Protein AF-A0A965CGB9-F1 (afdb_monomer)

Foldseek 3Di:
DDDDDDDDPDDPDPVPPPQPPALLSVLVVLLVVLVVVVVVVPDPCPLPVLPDPPPPPDPDDDDDDDDDDDDDDDDDDDDDDDDDDDDDDDDDDDPDPPPVVVVVVVVVVVVVVVVVVVVVLPPPQADPVGAGCDCQVVLVCQCVVDVDPVSLVSNLVSLVVSC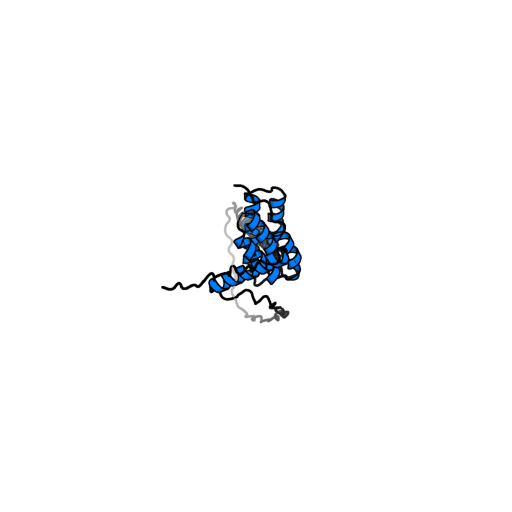VVCVVVVHDHDACSLVVNLLSCVLQVNNVSNSVSLSSNCSSPVVCSVVSSVCSVPHDHHDDD

Sequence (225 aa):
MRRPTAARDGRSREDGSGGDGTPAGRFDDICRRVLQDHRASGRPDTLSDGRARGGRQRRGAPPARGGHRRPRRASHPGGTRRQRAVRRNALRGTGSGARGARQMRALRSALLAGSLAVLLAGCATVTEAGYYWGDYSSSLYRYTKDPSKDTLAAHVTTLEKMIEEADRRGLRVPPGIHAELGYLKEKQGDPAARDQHFVLEVGLYPESRVFVEKLIATPPKKVEP

pLDDT: mean 73.68, std 23.08, range [33.41, 98.44]

Secondary structure (DSSP, 8-state):
--------------------SSHHHHHHHHHHHHHHHHHHTT---GGG--S--------PPPPP-----PPPP-----------------------SHHHHHHHHHHHHHHHHHHHHHHHHHTTSB-TTS-B-TTHHHHHHHHHHS--HHHHHHHHHHHHHHHHHHHHTTPPPPTTHHHHHHHHHHHTT-HHHHHHHHHHHHHH-GGGHHHHHHHHHSPPPP---

Nearest PDB structures (foldseek):
  7dkh-assembly2_E  TM=6.059E-01  e=9.801E+00  Saccharomyces cerevisiae S288C

Structure (mmCIF, N/CA/C/O backbone):
data_AF-A0A965CGB9-F1
#
_entry.id   AF-A0A965CGB9-F1
#
loop_
_atom_site.group_PDB
_atom_site.id
_atom_site.type_symbol
_atom_site.label_atom_id
_atom_site.label_alt_id
_atom_site.label_comp_id
_atom_site.label_asym_id
_atom_site.label_entity_id
_atom_site.label_seq_id
_atom_site.pdbx_PDB_ins_code
_atom_site.Cartn_x
_atom_site.Cartn_y
_atom_site.Cartn_z
_atom_site.occupancy
_atom_site.B_iso_or_equiv
_atom_site.auth_seq_id
_atom_site.auth_comp_id
_atom_site.auth_asym_id
_atom_site.auth_atom_id
_atom_site.pdbx_PDB_model_num
ATOM 1 N N . MET A 1 1 ? -46.201 36.282 46.888 1.00 40.50 1 MET A N 1
ATOM 2 C CA . MET A 1 1 ? -46.994 35.372 46.033 1.00 40.50 1 MET A CA 1
ATOM 3 C C . MET A 1 1 ? -46.067 34.669 45.043 1.00 40.50 1 MET A C 1
ATOM 5 O O . MET A 1 1 ? -45.354 35.352 44.331 1.00 40.50 1 MET A O 1
ATOM 9 N N . ARG A 1 2 ? -46.093 33.326 45.081 1.00 42.31 2 ARG A N 1
ATOM 10 C CA . ARG A 1 2 ? -45.759 32.297 44.065 1.00 42.31 2 ARG A CA 1
ATOM 11 C C . ARG A 1 2 ? -44.406 32.323 43.315 1.00 42.31 2 ARG A C 1
ATOM 13 O O . ARG A 1 2 ? -44.195 33.108 42.403 1.00 42.31 2 ARG A O 1
ATOM 20 N N . ARG A 1 3 ? -43.584 31.299 43.608 1.00 50.69 3 ARG A N 1
ATOM 21 C CA . ARG A 1 3 ? -42.728 30.602 42.620 1.00 50.69 3 ARG A CA 1
ATOM 22 C C . ARG A 1 3 ? -43.594 29.927 41.539 1.00 50.69 3 ARG A C 1
ATOM 24 O O . ARG A 1 3 ? -44.745 29.587 41.825 1.00 50.69 3 ARG A O 1
ATOM 31 N N . PRO A 1 4 ? -43.030 29.695 40.345 1.00 60.09 4 PRO A N 1
ATOM 32 C CA . PRO A 1 4 ? -42.707 28.322 39.897 1.00 60.09 4 PRO A CA 1
ATOM 33 C C . PRO A 1 4 ? -41.291 28.255 39.264 1.00 60.09 4 PRO A C 1
ATOM 35 O O . PRO A 1 4 ? -40.856 29.225 38.658 1.00 60.09 4 PRO A O 1
ATOM 38 N N . THR A 1 5 ? -40.390 27.306 39.565 1.00 58.50 5 THR A N 1
ATOM 39 C CA . THR A 1 5 ? -40.276 25.863 39.213 1.00 58.50 5 THR A CA 1
ATOM 40 C C . THR A 1 5 ? -40.139 25.515 37.725 1.00 58.50 5 THR A C 1
ATOM 42 O O . THR A 1 5 ? -40.928 25.970 36.909 1.00 58.50 5 THR A O 1
ATOM 45 N N . ALA A 1 6 ? -39.224 24.558 37.489 1.00 49.59 6 ALA A N 1
ATOM 46 C CA . ALA A 1 6 ? -38.958 23.724 36.307 1.00 49.59 6 ALA A CA 1
ATOM 47 C C . ALA A 1 6 ? -37.935 24.299 35.304 1.00 49.59 6 ALA A C 1
ATOM 49 O O . ALA A 1 6 ? -38.197 25.255 34.591 1.00 49.59 6 ALA A O 1
ATOM 50 N N . ALA A 1 7 ? -36.681 23.839 35.327 1.00 53.28 7 ALA A N 1
ATOM 51 C CA . ALA A 1 7 ? -36.225 22.522 34.857 1.00 53.28 7 ALA A CA 1
ATOM 52 C C . ALA A 1 7 ? -36.458 22.325 33.349 1.00 53.28 7 ALA A C 1
ATOM 54 O O . ALA A 1 7 ? -37.532 21.921 32.908 1.00 53.28 7 ALA A O 1
ATOM 55 N N . ARG A 1 8 ? -35.394 22.559 32.577 1.00 50.28 8 ARG A N 1
ATOM 56 C CA . ARG A 1 8 ? -35.111 21.842 31.330 1.00 50.28 8 ARG A CA 1
ATOM 57 C C . ARG A 1 8 ? -33.599 21.773 31.147 1.00 50.28 8 ARG A C 1
ATOM 59 O O . ARG A 1 8 ? -33.015 22.356 30.244 1.00 50.28 8 ARG A O 1
ATOM 66 N N . ASP A 1 9 ? -32.988 21.067 32.087 1.00 54.12 9 ASP A N 1
ATOM 67 C CA . ASP A 1 9 ? -31.780 20.314 31.802 1.00 54.12 9 ASP A CA 1
ATOM 68 C C . ASP A 1 9 ? -32.200 19.195 30.835 1.00 54.12 9 ASP A C 1
ATOM 70 O O . ASP A 1 9 ? -33.174 18.481 31.097 1.00 54.12 9 ASP A O 1
ATOM 74 N N . GLY A 1 10 ? -31.618 19.156 29.639 1.00 47.81 10 GLY A N 1
ATOM 75 C CA . GLY A 1 10 ? -32.168 18.318 28.577 1.00 47.81 10 GLY A CA 1
ATOM 76 C C . GLY A 1 10 ? -31.693 18.634 27.169 1.00 47.81 10 GLY A C 1
ATOM 77 O O . GLY A 1 10 ? -32.512 18.912 26.292 1.00 47.81 10 GLY A O 1
ATOM 78 N N . ARG A 1 11 ? -30.391 18.474 26.925 1.00 42.34 11 ARG A N 1
ATOM 79 C CA . ARG A 1 11 ? -29.949 17.711 25.749 1.00 42.34 11 ARG A CA 1
ATOM 80 C C . ARG A 1 11 ? -28.595 17.062 26.008 1.00 42.34 11 ARG A C 1
ATOM 82 O O . ARG A 1 11 ? -27.595 17.381 25.383 1.00 42.34 11 ARG A O 1
ATOM 89 N N . SER A 1 12 ? -28.617 16.075 26.896 1.00 42.03 12 SER A N 1
ATOM 90 C CA . SER A 1 12 ? -27.784 14.891 26.728 1.00 42.03 12 SER A CA 1
ATOM 91 C C . SER A 1 12 ? -28.096 14.285 25.360 1.00 42.03 12 SER A C 1
ATOM 93 O O . SER A 1 12 ? -29.231 13.878 25.101 1.00 42.03 12 SER A O 1
ATOM 95 N N . ARG A 1 13 ? -27.104 14.306 24.480 1.00 46.56 13 ARG A N 1
ATOM 96 C CA . ARG A 1 13 ? -26.809 13.305 23.449 1.00 46.56 13 ARG A CA 1
ATOM 97 C C . ARG A 1 13 ? -25.488 13.742 22.827 1.00 46.56 13 ARG A C 1
ATOM 99 O O . ARG A 1 13 ? -25.442 14.235 21.712 1.00 46.56 13 ARG A O 1
ATOM 106 N N . GLU A 1 14 ? -24.424 13.592 23.608 1.00 42.94 14 GLU A N 1
ATOM 107 C CA . GLU A 1 14 ? -23.259 12.944 23.028 1.00 42.94 14 GLU A CA 1
ATOM 108 C C . GLU A 1 14 ? -23.680 11.482 22.921 1.00 42.94 14 GLU A C 1
ATOM 110 O O . GLU A 1 14 ? -23.660 10.710 23.879 1.00 42.94 14 GLU A O 1
ATOM 115 N N . ASP A 1 15 ? -24.255 11.147 21.777 1.00 38.69 15 ASP A N 1
ATOM 116 C CA . ASP A 1 15 ? -24.263 9.796 21.267 1.00 38.69 15 ASP A CA 1
ATOM 117 C C . ASP A 1 15 ? -22.804 9.362 21.153 1.00 38.69 15 ASP A C 1
ATOM 119 O O . ASP A 1 15 ? -22.154 9.488 20.120 1.00 38.69 15 ASP A O 1
ATOM 123 N N . GLY A 1 16 ? -22.284 8.861 22.273 1.00 43.97 16 GLY A N 1
ATOM 124 C CA . GLY A 1 16 ? -21.096 8.037 22.326 1.00 43.97 16 GLY A CA 1
ATOM 125 C C . GLY A 1 16 ? -21.337 6.781 21.500 1.00 43.97 16 GLY A C 1
ATOM 126 O O . GLY A 1 16 ? -21.499 5.693 22.039 1.00 43.97 16 GLY A O 1
ATOM 127 N N . SER A 1 17 ? -21.318 6.924 20.177 1.00 44.47 17 SER A N 1
ATOM 128 C CA . SER A 1 17 ? -20.959 5.872 19.237 1.00 44.47 17 SER A CA 1
ATOM 129 C C . SER A 1 17 ? -19.450 5.645 19.358 1.00 44.47 17 SER A C 1
ATOM 131 O O . SER A 1 17 ? -18.709 5.745 18.385 1.00 44.47 17 SER A O 1
ATOM 133 N N . GLY A 1 18 ? -18.978 5.413 20.583 1.00 46.25 18 GLY A N 1
ATOM 134 C CA . GLY A 1 18 ? -17.653 4.888 20.816 1.00 46.25 18 GLY A CA 1
ATOM 135 C C . GLY A 1 18 ? -17.733 3.421 20.458 1.00 46.25 18 GLY A C 1
ATOM 136 O O . GLY A 1 18 ? -18.331 2.646 21.205 1.00 46.25 18 GLY A O 1
ATOM 137 N N . GLY A 1 19 ? -17.154 3.037 19.318 1.00 57.22 19 GLY A N 1
ATOM 138 C CA . GLY A 1 19 ? -16.713 1.661 19.154 1.00 57.22 19 GLY A CA 1
ATOM 139 C C . GLY A 1 19 ? -15.972 1.231 20.423 1.00 57.22 19 GLY A C 1
ATOM 140 O O . GLY A 1 19 ? -15.372 2.060 21.111 1.00 57.22 19 GLY A O 1
ATOM 141 N N . ASP A 1 20 ? -16.039 -0.052 20.755 1.00 70.81 20 ASP A N 1
ATOM 142 C CA . ASP A 1 20 ? -15.527 -0.683 21.985 1.00 70.81 20 ASP A CA 1
ATOM 143 C C . ASP A 1 20 ? -14.010 -0.501 22.266 1.00 70.81 20 ASP A C 1
ATOM 145 O O . ASP A 1 20 ? -13.431 -1.187 23.106 1.00 70.81 20 ASP A O 1
ATOM 149 N N . GLY A 1 21 ? -13.336 0.415 21.566 1.00 76.69 21 GLY A N 1
ATOM 150 C CA . GLY A 1 21 ? -11.913 0.711 21.658 1.00 76.69 21 GLY A CA 1
ATOM 151 C C . GLY A 1 21 ? -11.038 -0.367 21.029 1.00 76.69 21 GLY A C 1
ATOM 152 O O . GLY A 1 21 ? -9.827 -0.160 20.894 1.00 76.69 21 GLY A O 1
ATOM 153 N N . THR A 1 22 ? -11.625 -1.494 20.614 1.00 90.94 22 THR A N 1
ATOM 154 C CA . THR A 1 22 ? -10.890 -2.601 20.018 1.00 90.94 22 THR A CA 1
ATOM 155 C C . THR A 1 22 ? -10.430 -2.239 18.604 1.00 90.94 22 THR A C 1
ATOM 157 O O . THR A 1 22 ? -11.018 -1.375 17.944 1.00 90.94 22 THR A O 1
ATOM 160 N N . PRO A 1 23 ? -9.374 -2.897 18.094 1.00 89.44 23 PRO A N 1
ATOM 161 C CA . PRO A 1 23 ? -8.953 -2.731 16.705 1.00 89.44 23 PRO A CA 1
ATOM 162 C C . PRO A 1 23 ? -10.084 -2.985 15.697 1.00 89.44 23 PRO A C 1
ATOM 164 O O . PRO A 1 23 ? -10.201 -2.252 14.716 1.00 89.44 23 PRO A O 1
ATOM 167 N N . ALA A 1 24 ? -10.942 -3.971 15.980 1.00 90.81 24 ALA A N 1
ATOM 168 C CA . ALA A 1 24 ? -12.107 -4.298 15.167 1.00 90.81 24 ALA A CA 1
ATOM 169 C C . ALA A 1 24 ? -13.156 -3.178 15.196 1.00 90.81 24 ALA A C 1
ATOM 171 O O . ALA A 1 24 ? -13.551 -2.695 14.137 1.00 90.81 24 ALA A O 1
ATOM 172 N N . GLY A 1 25 ? -13.527 -2.693 16.387 1.00 92.44 25 GLY A N 1
ATOM 173 C CA . GLY A 1 25 ? -14.464 -1.577 16.534 1.00 92.44 25 GLY A CA 1
ATOM 174 C C . GLY A 1 25 ? -13.959 -0.297 15.863 1.00 92.44 25 GLY A C 1
ATOM 175 O O . GLY A 1 25 ? -14.702 0.368 15.142 1.00 92.44 25 GLY A O 1
ATOM 176 N N . ARG A 1 26 ? -12.658 0.004 15.994 1.00 93.88 26 ARG A N 1
ATOM 177 C CA . ARG A 1 26 ? -12.036 1.150 15.314 1.00 93.88 26 ARG A CA 1
ATOM 178 C C . ARG A 1 26 ? -12.116 1.019 13.793 1.00 93.88 26 ARG A C 1
ATOM 180 O O . ARG A 1 26 ? -12.363 2.016 13.115 1.00 93.88 26 ARG A O 1
ATOM 187 N N . PHE A 1 27 ? -11.909 -0.183 13.253 1.00 95.88 27 PHE A N 1
ATOM 188 C CA . PHE A 1 27 ? -12.048 -0.432 11.819 1.00 95.88 27 PHE A CA 1
ATOM 189 C C . PHE A 1 27 ? -13.500 -0.325 11.337 1.00 95.88 27 PHE A C 1
ATOM 191 O O . PHE A 1 27 ? -13.748 0.245 10.274 1.00 95.88 27 PHE A O 1
ATOM 198 N N . ASP A 1 28 ? -14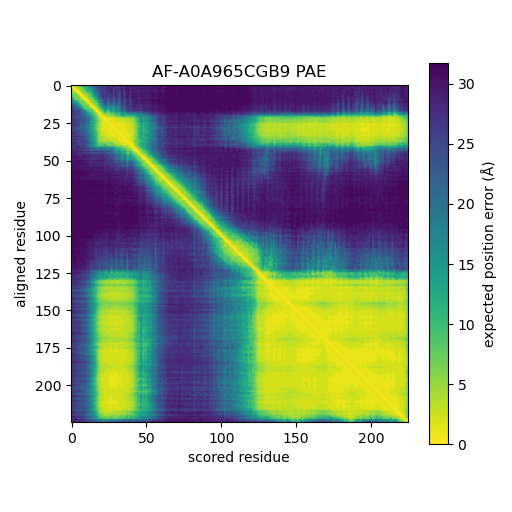.469 -0.789 12.123 1.00 95.62 28 ASP A N 1
ATOM 199 C CA . ASP A 1 28 ? -15.888 -0.643 11.783 1.00 95.62 28 ASP A CA 1
ATOM 200 C C . ASP A 1 28 ? -16.313 0.835 11.759 1.00 95.62 28 ASP A C 1
ATOM 202 O O . ASP A 1 28 ? -17.055 1.261 10.867 1.00 95.62 28 ASP A O 1
ATOM 206 N N . ASP A 1 29 ? -15.778 1.653 12.670 1.00 95.25 29 ASP A N 1
ATOM 207 C CA . ASP A 1 29 ? -15.974 3.104 12.655 1.00 95.25 29 ASP A CA 1
ATOM 208 C C . ASP A 1 29 ? -15.334 3.765 11.423 1.00 95.25 29 ASP A C 1
ATOM 210 O O . ASP A 1 29 ? -15.940 4.652 10.817 1.00 95.25 29 ASP A O 1
ATOM 214 N N . ILE A 1 30 ? -14.139 3.315 11.013 1.00 95.75 30 ILE A N 1
ATOM 215 C CA . ILE A 1 30 ? -13.490 3.740 9.760 1.00 95.75 30 ILE A CA 1
ATOM 216 C C . ILE A 1 30 ? -14.391 3.427 8.559 1.00 95.75 30 ILE A C 1
ATOM 218 O O . ILE A 1 30 ? -14.676 4.320 7.760 1.00 95.75 30 ILE A O 1
ATOM 222 N N . CYS A 1 31 ? -14.895 2.194 8.454 1.00 95.31 31 CYS A N 1
ATOM 223 C CA . CYS A 1 31 ? -15.795 1.787 7.372 1.00 95.31 31 CYS A CA 1
ATOM 224 C C . CYS A 1 31 ? -17.041 2.675 7.316 1.00 95.31 31 CYS A C 1
ATOM 226 O O . CYS A 1 31 ? -17.443 3.121 6.240 1.00 95.31 31 CYS A O 1
ATOM 228 N N . ARG A 1 32 ? -17.638 2.965 8.478 1.00 95.06 32 ARG A N 1
ATOM 229 C CA . ARG A 1 32 ? -18.828 3.816 8.568 1.00 95.06 32 ARG A CA 1
ATOM 230 C C . ARG A 1 32 ? -18.555 5.223 8.037 1.00 95.06 32 ARG A C 1
ATOM 232 O O . ARG A 1 32 ? -19.356 5.709 7.241 1.00 95.06 32 ARG A O 1
ATOM 239 N N . ARG A 1 33 ? -17.437 5.846 8.429 1.00 94.75 33 ARG A N 1
ATOM 240 C CA . ARG A 1 33 ? -17.055 7.190 7.957 1.00 94.75 33 ARG A CA 1
ATOM 241 C C . ARG A 1 33 ? -16.796 7.218 6.453 1.00 94.75 33 ARG A C 1
ATOM 243 O O . ARG A 1 33 ? -17.421 7.999 5.748 1.00 94.75 33 ARG A O 1
ATOM 250 N N . VAL A 1 34 ? -15.964 6.306 5.947 1.00 94.44 34 VAL A N 1
ATOM 251 C CA . VAL A 1 34 ? -15.619 6.249 4.515 1.00 94.44 34 VAL A CA 1
ATOM 252 C C . VAL A 1 34 ? -16.870 6.075 3.645 1.00 94.44 34 VAL A C 1
ATOM 254 O O . VAL A 1 34 ? -17.031 6.760 2.637 1.00 94.44 34 VAL A O 1
ATOM 257 N N . LEU A 1 35 ? -17.806 5.210 4.047 1.00 90.44 35 LEU A N 1
ATOM 258 C CA . LEU A 1 35 ? -19.061 5.012 3.312 1.00 90.44 35 LEU A CA 1
ATOM 259 C C . LEU A 1 35 ? -19.994 6.233 3.368 1.00 90.44 35 LEU A C 1
ATOM 261 O O . LEU A 1 35 ? -20.711 6.499 2.401 1.00 90.44 35 LEU A O 1
ATOM 265 N N . GLN 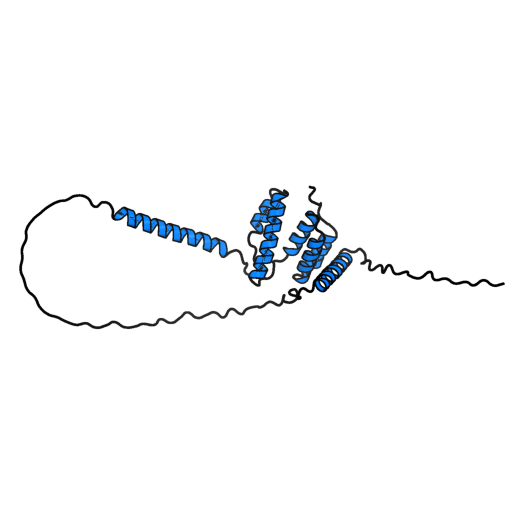A 1 36 ? -20.007 6.973 4.480 1.00 91.31 36 GLN A N 1
ATOM 266 C CA . GLN A 1 36 ? -20.758 8.226 4.589 1.00 91.31 36 GLN A CA 1
ATOM 267 C C . GLN A 1 36 ? -20.188 9.293 3.646 1.00 91.31 36 GLN A C 1
ATOM 269 O O . GLN A 1 36 ? -20.959 9.917 2.914 1.00 91.31 36 GLN A O 1
ATOM 274 N N . ASP A 1 37 ? -18.863 9.426 3.585 1.00 89.69 37 ASP A N 1
ATOM 275 C CA . ASP A 1 37 ? -18.178 10.372 2.696 1.00 89.69 37 ASP A CA 1
ATOM 276 C C . ASP A 1 37 ? -18.428 10.044 1.217 1.00 89.69 37 ASP A C 1
ATOM 278 O O . ASP A 1 37 ? -18.727 10.933 0.415 1.00 89.69 37 ASP A O 1
ATOM 282 N N . HIS A 1 38 ? -18.395 8.758 0.847 1.00 84.19 38 HIS A N 1
ATOM 283 C CA . HIS A 1 38 ? -18.727 8.326 -0.512 1.00 84.19 38 HIS A CA 1
ATOM 284 C C . HIS A 1 38 ? -20.159 8.699 -0.904 1.00 84.19 38 HIS A C 1
ATOM 286 O O . HIS A 1 38 ? -20.359 9.291 -1.969 1.00 84.19 38 HIS A O 1
ATOM 292 N N . ARG A 1 39 ? -21.143 8.437 -0.033 1.00 84.50 39 ARG A N 1
ATOM 293 C CA . ARG A 1 39 ? -22.544 8.828 -0.270 1.00 84.50 39 ARG A CA 1
ATOM 294 C C . ARG A 1 39 ? -22.707 10.340 -0.398 1.00 84.50 39 ARG A C 1
ATOM 296 O O . ARG A 1 39 ? -23.442 10.793 -1.270 1.00 84.50 39 ARG A O 1
ATOM 303 N N . ALA A 1 40 ? -22.008 11.115 0.430 1.00 84.94 40 ALA A N 1
ATOM 304 C CA . ALA A 1 40 ? -22.025 12.573 0.358 1.00 84.94 40 ALA A CA 1
ATOM 305 C C . ALA A 1 40 ? -21.392 13.105 -0.941 1.00 84.94 40 ALA A C 1
ATOM 307 O O . ALA A 1 40 ? -21.836 14.120 -1.471 1.00 84.94 40 ALA A O 1
ATOM 308 N N . SER A 1 41 ? -20.392 12.404 -1.487 1.00 78.62 41 SER A N 1
ATOM 309 C CA . SER A 1 41 ? -19.692 12.804 -2.715 1.00 78.62 41 SER A CA 1
ATOM 310 C C . SER A 1 41 ? -20.490 12.596 -4.012 1.00 78.62 41 SER A C 1
ATOM 312 O O . SER A 1 41 ? -20.057 13.060 -5.066 1.00 78.62 41 SER A O 1
ATOM 314 N N . GLY A 1 42 ? -21.629 11.889 -3.966 1.00 64.75 42 GLY A N 1
ATOM 315 C CA . GLY A 1 42 ? -22.479 11.640 -5.138 1.00 64.75 42 GLY A CA 1
ATOM 316 C C . GLY A 1 42 ? -21.812 10.827 -6.259 1.00 64.75 42 GLY A C 1
ATOM 317 O O . GLY A 1 42 ? -22.299 10.835 -7.389 1.00 64.75 42 GLY A O 1
ATOM 318 N N . ARG A 1 43 ? -20.689 10.147 -5.983 1.00 57.50 43 ARG A N 1
ATOM 319 C CA . ARG A 1 43 ? -20.003 9.289 -6.960 1.00 57.50 43 ARG A CA 1
ATOM 320 C C . ARG A 1 43 ? -20.766 7.967 -7.115 1.00 57.50 43 ARG A C 1
ATOM 322 O O . ARG A 1 43 ? -21.103 7.365 -6.100 1.00 57.50 43 ARG A O 1
ATOM 329 N N . PRO A 1 44 ? -21.038 7.498 -8.347 1.00 52.44 44 PRO A N 1
ATOM 330 C CA . PRO A 1 44 ? -21.692 6.211 -8.556 1.00 52.44 44 PRO A CA 1
ATOM 331 C C . PRO A 1 44 ? -20.828 5.076 -7.990 1.00 52.44 44 PRO A C 1
ATOM 333 O O . PRO A 1 44 ? -19.615 5.055 -8.205 1.00 52.44 44 PRO A O 1
ATOM 336 N N . ASP A 1 45 ? -21.461 4.148 -7.268 1.00 49.00 45 ASP A N 1
ATOM 337 C CA . ASP A 1 45 ? -20.822 3.013 -6.597 1.00 49.00 45 ASP A CA 1
ATOM 338 C C . ASP A 1 45 ? -20.179 2.051 -7.613 1.00 49.00 45 ASP A C 1
ATOM 340 O O . ASP A 1 45 ? -20.775 1.060 -8.030 1.00 49.00 45 ASP A O 1
ATOM 344 N N . THR A 1 46 ? -18.933 2.301 -8.013 1.00 49.62 46 THR A N 1
ATOM 345 C CA . THR A 1 46 ? -18.139 1.334 -8.793 1.00 49.62 46 THR A CA 1
ATOM 346 C C . THR A 1 46 ? -17.550 0.222 -7.918 1.00 49.62 46 THR A C 1
ATOM 348 O O . THR A 1 46 ? -16.965 -0.729 -8.428 1.00 49.62 46 THR A O 1
ATOM 351 N N . LEU A 1 47 ? -17.748 0.293 -6.597 1.00 47.41 47 LEU A N 1
ATOM 352 C CA . LEU A 1 47 ? -17.118 -0.593 -5.618 1.00 47.41 47 LEU A CA 1
ATOM 353 C C . LEU A 1 47 ? -17.795 -1.966 -5.452 1.00 47.41 47 LEU A C 1
ATOM 355 O O . LEU A 1 47 ? -17.291 -2.813 -4.721 1.00 47.41 47 LEU A O 1
ATOM 359 N N . SER A 1 48 ? -18.928 -2.217 -6.115 1.00 40.41 48 SER A N 1
ATOM 360 C CA . SER A 1 48 ? -19.679 -3.470 -5.935 1.00 40.41 48 SER A CA 1
ATOM 361 C C . SER A 1 48 ? -19.401 -4.541 -6.998 1.00 40.41 48 SER A C 1
ATOM 363 O O . SER A 1 48 ? -19.730 -5.705 -6.778 1.00 40.41 48 SER A O 1
ATOM 365 N N . ASP A 1 49 ? -18.737 -4.222 -8.115 1.00 39.81 49 ASP A N 1
ATOM 366 C CA . ASP A 1 49 ? -18.579 -5.181 -9.223 1.00 39.81 49 ASP A CA 1
ATOM 367 C C . ASP A 1 49 ? -17.261 -5.979 -9.168 1.00 39.81 49 ASP A C 1
ATOM 369 O O . ASP A 1 49 ? -16.639 -6.305 -10.176 1.00 39.81 49 ASP A O 1
ATOM 373 N N . GLY A 1 50 ? -16.872 -6.398 -7.957 1.00 43.22 50 GLY A N 1
ATOM 374 C CA . GLY A 1 50 ? -15.877 -7.455 -7.720 1.00 43.22 50 GLY A CA 1
ATOM 375 C C . GLY A 1 50 ? -16.343 -8.849 -8.176 1.00 43.22 50 GLY A C 1
ATOM 376 O O . GLY A 1 50 ? -15.696 -9.858 -7.882 1.00 43.22 50 GLY A O 1
ATOM 377 N N . ARG A 1 51 ? -17.466 -8.936 -8.903 1.00 41.31 51 ARG A N 1
ATOM 378 C CA . ARG A 1 51 ? -17.931 -10.154 -9.557 1.00 41.31 51 ARG A CA 1
ATOM 379 C C . ARG A 1 51 ? -17.155 -10.342 -10.853 1.00 41.31 51 ARG A C 1
ATOM 381 O O . ARG A 1 51 ? -17.585 -9.945 -11.930 1.00 41.31 51 ARG A O 1
ATOM 388 N N . ALA A 1 52 ? -16.009 -10.998 -10.705 1.00 40.78 52 ALA A N 1
ATOM 389 C CA . ALA A 1 52 ? -15.258 -11.687 -11.743 1.00 40.78 52 ALA A CA 1
ATOM 390 C C . ALA A 1 52 ? -16.065 -11.915 -13.037 1.00 40.78 52 ALA A C 1
ATOM 392 O O . ALA A 1 52 ? -16.823 -12.883 -13.163 1.00 40.78 52 ALA A O 1
ATOM 393 N N . ARG A 1 53 ? -15.842 -11.069 -14.050 1.00 42.34 53 ARG A N 1
ATOM 394 C CA . ARG A 1 53 ? -16.076 -11.467 -15.439 1.00 42.34 53 ARG A CA 1
ATOM 395 C C . ARG A 1 53 ? -14.984 -12.467 -15.800 1.00 42.34 53 ARG A C 1
ATOM 397 O O . ARG A 1 53 ? -14.017 -12.142 -16.480 1.00 42.34 53 ARG A O 1
ATOM 404 N N . GLY A 1 54 ? -15.151 -13.701 -15.327 1.00 39.34 54 GLY A N 1
ATOM 405 C CA . GLY A 1 54 ? -14.461 -14.881 -15.833 1.00 39.34 54 GLY A CA 1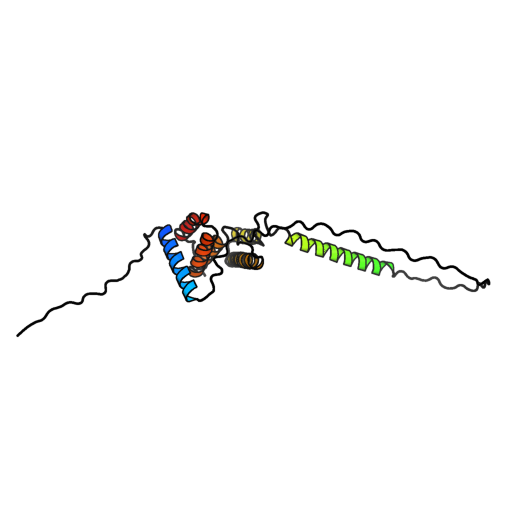
ATOM 406 C C . GLY A 1 54 ? -14.851 -15.091 -17.293 1.00 39.34 54 GLY A C 1
ATOM 407 O O . GLY A 1 54 ? -15.726 -15.893 -17.619 1.00 39.34 54 GLY A O 1
ATOM 408 N N . GLY A 1 55 ? -14.237 -14.307 -18.178 1.00 34.75 55 GLY A N 1
ATOM 409 C CA . GLY A 1 55 ? -14.365 -14.411 -19.618 1.00 34.75 55 GLY A CA 1
ATOM 410 C C . GLY A 1 55 ? -13.761 -15.728 -20.077 1.00 34.75 55 GLY A C 1
ATOM 411 O O . GLY A 1 55 ? -12.554 -15.856 -20.245 1.00 34.75 55 GLY A O 1
ATOM 412 N N . ARG A 1 56 ? -14.633 -16.714 -20.274 1.00 40.94 56 ARG A N 1
ATOM 413 C CA . ARG A 1 56 ? -14.381 -17.989 -20.946 1.00 40.94 56 ARG A CA 1
ATOM 414 C C . ARG A 1 56 ? -13.693 -17.718 -22.295 1.00 40.94 56 ARG A C 1
ATOM 416 O O . ARG A 1 56 ? -14.370 -17.456 -23.288 1.00 40.94 56 ARG A O 1
ATOM 423 N N . GLN A 1 57 ? -12.360 -17.759 -22.341 1.00 44.06 57 GLN A N 1
ATOM 424 C CA . GLN A 1 57 ? -11.602 -17.647 -23.588 1.00 44.06 57 GLN A CA 1
ATOM 425 C C . GLN A 1 57 ? -11.907 -18.872 -24.453 1.00 44.06 57 GLN A C 1
ATOM 427 O O . GLN A 1 57 ? -11.394 -19.974 -24.252 1.00 44.06 57 GLN A O 1
ATOM 432 N N . ARG A 1 58 ? -12.813 -18.679 -25.413 1.00 40.69 58 ARG A N 1
ATOM 433 C CA . ARG A 1 58 ? -13.045 -19.612 -26.510 1.00 40.69 58 ARG A CA 1
ATOM 434 C C . ARG A 1 58 ? -11.756 -19.677 -27.326 1.00 40.69 58 ARG A C 1
ATOM 436 O O . ARG A 1 58 ? -11.349 -18.683 -27.918 1.00 40.69 58 ARG A O 1
ATOM 443 N N . ARG A 1 59 ? -11.122 -20.850 -27.346 1.00 43.00 59 ARG A N 1
ATOM 444 C CA . ARG A 1 59 ? -9.998 -21.163 -28.235 1.00 43.00 59 ARG A CA 1
ATOM 445 C C . ARG A 1 59 ? -10.471 -20.977 -29.681 1.00 43.00 59 ARG A C 1
ATOM 447 O O . ARG A 1 59 ? -11.298 -21.749 -30.160 1.00 43.00 59 ARG A O 1
ATOM 454 N N . GLY A 1 60 ? -9.998 -19.923 -30.340 1.00 36.62 60 GLY A N 1
ATOM 455 C CA . GLY A 1 60 ? -10.207 -19.699 -31.767 1.00 36.62 60 GLY A CA 1
ATOM 456 C C . GLY A 1 60 ? -9.377 -20.688 -32.582 1.00 36.62 60 GLY A C 1
ATOM 457 O O . GLY A 1 60 ? -8.174 -20.819 -32.366 1.00 36.62 60 GLY A O 1
ATOM 458 N N . ALA A 1 61 ? -10.040 -21.405 -33.486 1.00 43.81 61 ALA A N 1
ATOM 459 C CA . ALA A 1 61 ? -9.431 -22.301 -34.462 1.00 43.81 61 ALA A CA 1
ATOM 460 C C . ALA A 1 61 ? -8.600 -21.520 -35.508 1.00 43.81 61 ALA A C 1
ATOM 462 O O . ALA A 1 61 ? -8.947 -20.381 -35.828 1.00 43.81 61 ALA A O 1
ATOM 463 N N . PRO A 1 62 ? -7.526 -22.107 -36.069 1.00 52.94 62 PRO A N 1
ATOM 464 C CA . PRO A 1 62 ? -6.714 -21.451 -37.093 1.00 52.94 62 PRO A CA 1
ATOM 465 C C . PRO A 1 62 ? -7.451 -21.365 -38.446 1.00 52.94 62 PRO A C 1
ATOM 467 O O . PRO A 1 62 ? -8.192 -22.287 -38.798 1.00 52.94 62 PRO A O 1
ATOM 470 N N . PRO A 1 63 ? -7.242 -20.297 -39.241 1.00 48.34 63 PRO A N 1
ATOM 471 C CA . PRO A 1 63 ? -7.908 -20.139 -40.527 1.00 48.34 63 PRO A CA 1
ATOM 472 C C . PRO A 1 63 ? -7.334 -21.058 -41.617 1.00 48.34 63 PRO A C 1
ATOM 474 O O . PRO A 1 63 ? -6.133 -21.329 -41.697 1.00 48.34 63 PRO A O 1
ATOM 477 N N . ALA A 1 64 ? -8.246 -21.513 -42.475 1.00 41.28 64 ALA A N 1
ATOM 478 C CA . ALA A 1 64 ? -8.031 -22.422 -43.589 1.00 41.28 64 ALA A CA 1
ATOM 479 C C . ALA A 1 64 ? -7.198 -21.805 -44.731 1.00 41.28 64 ALA A C 1
ATOM 481 O O . ALA A 1 64 ? -7.346 -20.639 -45.095 1.00 41.28 64 ALA A O 1
ATOM 482 N N . ARG A 1 65 ? -6.347 -22.642 -45.338 1.00 45.31 65 ARG A N 1
ATOM 483 C CA . ARG A 1 65 ? -5.575 -22.356 -46.556 1.00 45.31 65 ARG A CA 1
ATOM 484 C C . ARG A 1 65 ? -6.505 -22.231 -47.770 1.00 45.31 65 ARG A C 1
ATOM 486 O O . ARG A 1 65 ? -7.088 -23.224 -48.194 1.00 45.31 65 ARG A O 1
ATOM 493 N N . GLY A 1 66 ? -6.576 -21.043 -48.368 1.00 41.28 66 GLY A N 1
ATOM 494 C CA . GLY A 1 66 ? -7.176 -20.812 -49.686 1.00 41.28 66 GLY A CA 1
ATOM 495 C C . GLY A 1 66 ? -6.102 -20.764 -50.775 1.00 41.28 66 GLY A C 1
ATOM 496 O O . GLY A 1 66 ? -5.214 -19.917 -50.733 1.00 41.28 66 GLY A O 1
ATOM 497 N N . GLY A 1 67 ? -6.162 -21.687 -51.736 1.00 46.50 67 GLY A N 1
ATOM 498 C CA . GLY A 1 67 ? -5.307 -21.701 -52.922 1.00 46.50 67 GLY A CA 1
ATOM 499 C C . GLY A 1 67 ? -6.010 -21.102 -54.139 1.00 46.50 67 GLY A C 1
ATOM 500 O O . GLY A 1 67 ? -7.153 -21.448 -54.408 1.00 46.50 67 GLY A O 1
ATOM 501 N N . HIS A 1 68 ? -5.307 -20.280 -54.924 1.00 43.22 68 HIS A N 1
ATOM 502 C CA . HIS A 1 68 ? -5.720 -19.880 -56.276 1.00 43.22 68 HIS A CA 1
ATOM 503 C C . HIS A 1 68 ? -4.479 -19.752 -57.179 1.00 43.22 68 HIS A C 1
ATOM 505 O O . HIS A 1 68 ? -3.535 -19.040 -56.863 1.00 43.22 68 HIS A O 1
ATOM 511 N N . ARG A 1 69 ? -4.323 -20.694 -58.120 1.00 41.66 69 ARG A N 1
ATOM 512 C CA . ARG A 1 69 ? -4.596 -20.606 -59.575 1.00 41.66 69 ARG A CA 1
ATOM 513 C C . ARG A 1 69 ? -3.496 -19.899 -60.386 1.00 41.66 69 ARG A C 1
ATOM 515 O O . ARG A 1 69 ? -3.374 -18.683 -60.398 1.00 41.66 69 ARG A O 1
ATOM 522 N N . ARG A 1 70 ? -2.737 -20.722 -61.123 1.00 45.72 70 ARG A N 1
ATOM 523 C CA . ARG A 1 70 ? -1.783 -20.336 -62.176 1.00 45.72 70 ARG A CA 1
ATOM 524 C C . ARG A 1 70 ? -2.519 -19.815 -63.419 1.00 45.72 70 ARG A C 1
ATOM 526 O O . ARG A 1 70 ? -3.471 -20.476 -63.838 1.00 45.72 70 ARG A O 1
ATOM 533 N N . PRO A 1 71 ? -2.040 -18.755 -64.089 1.00 46.25 71 PRO A N 1
ATOM 534 C CA . PRO A 1 71 ? -2.421 -18.474 -65.464 1.00 46.25 71 PRO A CA 1
ATOM 535 C C . PRO A 1 71 ? -1.448 -19.077 -66.490 1.00 46.25 71 PRO A C 1
ATOM 537 O O . PRO A 1 71 ? -0.291 -19.394 -66.210 1.00 46.25 71 PRO A O 1
ATOM 540 N N . ARG A 1 72 ? -2.022 -19.300 -67.673 1.00 40.16 72 ARG A N 1
ATOM 541 C CA . ARG A 1 72 ? -1.578 -20.127 -68.799 1.00 40.16 72 ARG A CA 1
ATOM 542 C C . ARG A 1 72 ? -0.509 -19.463 -69.678 1.00 40.16 72 ARG A C 1
ATOM 544 O O . ARG A 1 72 ? -0.439 -18.247 -69.793 1.00 40.16 72 ARG A O 1
ATOM 551 N N . ARG A 1 73 ? 0.246 -20.334 -70.361 1.00 38.34 73 ARG A N 1
ATOM 552 C CA . ARG A 1 73 ? 1.080 -20.081 -71.549 1.00 38.34 73 ARG A CA 1
ATOM 553 C C . ARG A 1 73 ? 0.329 -19.310 -72.644 1.00 38.34 73 ARG A C 1
ATOM 555 O O . ARG A 1 73 ? -0.809 -19.654 -72.949 1.00 38.34 73 ARG A O 1
ATOM 562 N N . ALA A 1 74 ? 1.054 -18.435 -73.334 1.00 39.38 74 ALA A N 1
ATOM 563 C CA . ALA A 1 74 ? 0.815 -18.084 -74.732 1.00 39.38 74 ALA A CA 1
ATOM 564 C C . ALA A 1 74 ? 2.163 -18.031 -75.475 1.00 39.38 74 ALA A C 1
ATOM 566 O O . ALA A 1 74 ? 3.194 -17.700 -74.887 1.00 39.38 74 ALA A O 1
ATOM 567 N N . SER A 1 75 ? 2.141 -18.430 -76.743 1.00 36.16 75 SER A N 1
ATOM 568 C CA . SER A 1 75 ? 3.292 -18.776 -77.578 1.00 36.16 75 SER A CA 1
ATOM 569 C C . SER A 1 75 ? 3.455 -17.798 -78.753 1.00 36.16 75 SER A C 1
ATOM 571 O O . SER A 1 75 ? 2.470 -17.568 -79.440 1.00 36.16 75 SER A O 1
ATOM 573 N N . HIS A 1 76 ? 4.711 -17.383 -79.016 1.00 38.28 76 HIS A N 1
ATOM 574 C CA . HIS A 1 76 ? 5.367 -17.084 -80.325 1.00 38.28 76 HIS A CA 1
ATOM 575 C C . HIS A 1 76 ? 4.815 -15.950 -81.235 1.00 38.28 76 HIS A C 1
ATOM 577 O O . HIS A 1 76 ? 3.702 -15.504 -80.991 1.00 38.28 76 HIS A O 1
ATOM 583 N N . PRO A 1 77 ? 5.532 -15.476 -82.299 1.00 49.59 77 PRO A N 1
ATOM 584 C CA . PRO A 1 77 ? 6.842 -15.884 -82.868 1.00 49.59 77 PRO A CA 1
ATOM 585 C C . PRO A 1 77 ? 7.838 -14.738 -83.239 1.00 49.59 77 PRO A C 1
ATOM 587 O O . PRO A 1 77 ? 7.478 -13.573 -83.319 1.00 49.59 77 PRO A O 1
ATOM 590 N N . GLY A 1 78 ? 9.076 -15.130 -83.595 1.00 33.41 78 GLY A N 1
ATOM 591 C CA . GLY A 1 78 ? 9.768 -14.665 -84.818 1.00 33.41 78 GLY A CA 1
ATOM 592 C C . GLY A 1 78 ? 10.626 -13.387 -84.784 1.00 33.41 78 GLY A C 1
ATOM 593 O O . GLY A 1 78 ? 10.123 -12.294 -84.569 1.00 33.41 78 GLY A O 1
ATOM 594 N N . GLY A 1 79 ? 11.914 -13.506 -85.144 1.00 36.75 79 GLY A N 1
ATOM 595 C CA . GLY A 1 79 ? 12.729 -12.357 -85.575 1.00 36.75 79 GLY A CA 1
ATOM 596 C C . GLY A 1 79 ? 14.241 -12.562 -85.458 1.00 36.75 79 GLY A C 1
ATOM 597 O O . GLY A 1 79 ? 14.787 -12.688 -84.371 1.00 36.75 79 GLY A O 1
ATOM 598 N N . THR A 1 80 ? 14.923 -12.614 -86.595 1.00 42.78 80 THR A N 1
ATOM 599 C CA . THR A 1 80 ? 16.300 -13.087 -86.796 1.00 42.78 80 THR A CA 1
ATOM 600 C C . THR A 1 80 ? 17.395 -12.013 -86.685 1.00 42.78 80 THR A C 1
ATOM 602 O O . THR A 1 80 ? 17.233 -10.912 -87.191 1.00 42.78 80 THR A O 1
ATOM 605 N N . ARG A 1 81 ? 18.573 -12.436 -86.193 1.00 43.56 81 ARG A N 1
ATOM 606 C CA . ARG A 1 81 ? 19.922 -12.250 -86.789 1.00 43.56 81 ARG A CA 1
ATOM 607 C C . ARG A 1 81 ? 20.357 -10.819 -87.184 1.00 43.56 81 ARG A C 1
ATOM 609 O O . ARG A 1 81 ? 20.012 -10.353 -88.259 1.00 43.56 81 ARG A O 1
ATOM 616 N N . ARG A 1 82 ? 21.348 -10.260 -86.473 1.00 42.41 82 ARG A N 1
ATOM 617 C CA . ARG A 1 82 ? 22.713 -9.994 -86.998 1.00 42.41 82 ARG A CA 1
ATOM 618 C C . ARG A 1 82 ? 23.596 -9.269 -85.975 1.00 42.41 82 ARG A C 1
ATOM 620 O O . ARG A 1 82 ? 23.166 -8.413 -85.219 1.00 42.41 82 ARG A O 1
ATOM 627 N N . GLN A 1 83 ? 24.858 -9.675 -86.004 1.00 40.53 83 GLN A N 1
ATOM 628 C CA . GLN A 1 83 ? 25.996 -9.193 -85.235 1.00 40.53 83 GLN A CA 1
ATOM 629 C C . GLN A 1 83 ? 26.323 -7.720 -85.531 1.00 40.53 83 GLN A C 1
ATOM 631 O O . GLN A 1 83 ? 26.265 -7.305 -86.688 1.00 40.53 83 GLN A O 1
ATOM 636 N N . ARG A 1 84 ? 26.856 -7.005 -84.535 1.00 43.59 84 ARG A N 1
ATOM 637 C CA . ARG A 1 84 ? 28.080 -6.207 -84.712 1.00 43.59 84 ARG A CA 1
ATOM 638 C C . ARG A 1 84 ? 28.723 -5.918 -83.360 1.00 43.59 84 ARG A C 1
ATOM 640 O O . ARG A 1 84 ? 28.191 -5.187 -82.535 1.00 43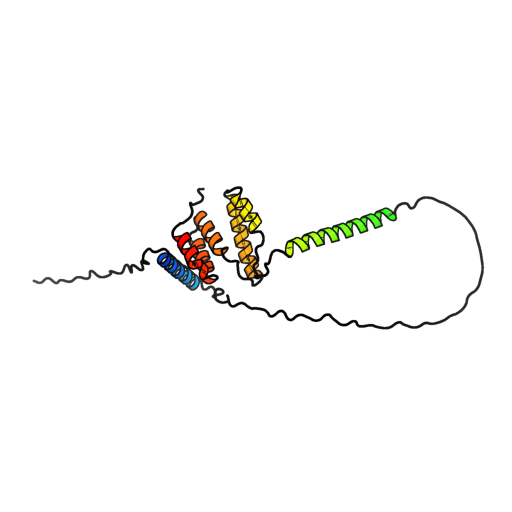.59 84 ARG A O 1
ATOM 647 N N . ALA A 1 85 ? 29.892 -6.517 -83.168 1.00 44.97 85 ALA A N 1
ATOM 648 C CA . ALA A 1 85 ? 30.913 -6.013 -82.269 1.00 44.97 85 ALA A CA 1
ATOM 649 C C . ALA A 1 85 ? 31.257 -4.567 -82.646 1.00 44.97 85 ALA A C 1
ATOM 651 O O . ALA A 1 85 ? 31.257 -4.267 -83.837 1.00 44.97 85 ALA A O 1
ATOM 652 N N . VAL A 1 86 ? 31.596 -3.728 -81.659 1.00 47.78 86 VAL A N 1
ATOM 653 C CA . VAL A 1 86 ? 32.684 -2.731 -81.712 1.00 47.78 86 VAL A CA 1
ATOM 654 C C . VAL A 1 86 ? 32.834 -2.062 -80.329 1.00 47.78 86 VAL A C 1
ATOM 656 O O . VAL A 1 86 ? 31.898 -1.480 -79.799 1.00 47.78 86 VAL A O 1
ATOM 659 N N . ARG A 1 87 ? 34.078 -2.113 -79.828 1.00 44.88 87 ARG A N 1
ATOM 660 C CA . ARG A 1 87 ? 34.764 -1.201 -78.883 1.00 44.88 87 ARG A CA 1
ATOM 661 C C . ARG A 1 87 ? 34.486 -1.251 -77.368 1.00 44.88 87 ARG A C 1
ATOM 663 O O . ARG A 1 87 ? 33.551 -0.668 -76.841 1.00 44.88 87 ARG A O 1
ATOM 670 N N . ARG A 1 88 ? 35.490 -1.823 -76.680 1.00 51.47 88 ARG A N 1
ATOM 671 C CA . ARG A 1 88 ? 36.278 -1.234 -75.569 1.00 51.47 88 ARG A CA 1
ATOM 672 C C . ARG A 1 88 ? 35.881 0.204 -75.184 1.00 51.47 88 ARG A C 1
ATOM 674 O O . ARG A 1 88 ? 36.032 1.084 -76.025 1.00 51.47 88 ARG A O 1
ATOM 681 N N . ASN A 1 89 ? 35.633 0.471 -73.898 1.00 41.25 89 ASN A N 1
ATOM 682 C CA . ASN A 1 89 ? 36.668 1.001 -72.995 1.00 41.25 89 ASN A CA 1
ATOM 683 C C . ASN A 1 89 ? 36.202 1.062 -71.522 1.00 41.25 89 ASN A C 1
ATOM 685 O O . ASN A 1 89 ? 35.011 1.123 -71.245 1.00 41.25 89 ASN A O 1
ATOM 689 N N . ALA A 1 90 ? 37.189 1.147 -70.627 1.00 46.34 90 ALA A N 1
ATOM 690 C CA . ALA A 1 90 ? 37.125 1.672 -69.259 1.00 46.34 90 ALA A CA 1
ATOM 691 C C . ALA A 1 90 ? 36.555 0.781 -68.132 1.00 46.34 90 ALA A C 1
ATOM 693 O O . ALA A 1 90 ? 35.429 0.913 -67.663 1.00 46.34 90 ALA A O 1
ATOM 694 N N . LEU A 1 91 ? 37.458 -0.029 -67.575 1.00 47.88 91 LEU A N 1
ATOM 695 C CA . LEU A 1 91 ? 37.529 -0.281 -66.135 1.00 47.88 91 LEU A CA 1
ATOM 696 C C . LEU A 1 91 ? 37.667 1.051 -65.372 1.00 47.88 91 LEU A C 1
ATOM 698 O O . LEU A 1 91 ? 38.623 1.780 -65.635 1.00 47.88 91 LEU A O 1
ATOM 702 N N . ARG A 1 92 ? 36.790 1.317 -64.390 1.00 45.56 92 ARG A N 1
ATOM 703 C CA . ARG A 1 92 ? 37.143 1.829 -63.042 1.00 45.56 92 ARG A CA 1
ATOM 704 C C . ARG A 1 92 ? 35.899 2.015 -62.154 1.00 45.56 92 ARG A C 1
ATOM 706 O O . ARG A 1 92 ? 35.121 2.938 -62.335 1.00 45.56 92 ARG A O 1
ATOM 713 N N . GLY A 1 93 ? 35.793 1.150 -61.142 1.00 46.75 93 GLY A N 1
ATOM 714 C CA . GLY A 1 93 ? 35.401 1.519 -59.776 1.00 46.75 93 GLY A CA 1
ATOM 715 C C . GLY A 1 93 ? 33.926 1.795 -59.463 1.00 46.75 93 GLY A C 1
ATOM 716 O O . GLY A 1 93 ? 33.554 2.941 -59.252 1.00 46.75 93 GLY A O 1
ATOM 717 N N . THR A 1 94 ? 33.129 0.750 -59.214 1.00 44.41 94 THR A N 1
ATOM 718 C CA . THR A 1 94 ? 31.893 0.866 -58.410 1.00 44.41 94 THR A CA 1
ATOM 719 C C . THR A 1 94 ? 31.970 -0.012 -57.161 1.00 44.41 94 THR A C 1
ATOM 721 O O . THR A 1 94 ? 31.295 -1.031 -57.031 1.00 44.41 94 THR A O 1
ATOM 724 N N . GLY A 1 95 ? 32.799 0.400 -56.202 1.00 49.41 95 GLY A N 1
ATOM 725 C CA . GLY A 1 95 ? 32.833 -0.145 -54.840 1.00 49.41 95 GLY A CA 1
ATOM 726 C C . GLY A 1 95 ? 31.900 0.612 -53.886 1.00 49.41 95 GLY A C 1
ATOM 727 O O . GLY A 1 95 ? 32.352 1.129 -52.864 1.00 49.41 95 GLY A O 1
ATOM 728 N N . SER A 1 96 ? 30.608 0.744 -54.217 1.00 53.00 96 SER A N 1
ATOM 729 C CA . SER A 1 96 ? 29.640 1.459 -53.355 1.00 53.00 96 SER A CA 1
ATOM 730 C C . SER A 1 96 ? 28.235 0.836 -53.274 1.00 53.00 96 SER A C 1
ATOM 732 O O . SER A 1 96 ? 27.332 1.421 -52.696 1.00 53.00 96 SER A O 1
ATOM 734 N N . GLY A 1 97 ? 28.021 -0.382 -53.785 1.00 50.31 97 GLY A N 1
ATOM 735 C CA . GLY A 1 97 ? 26.743 -1.099 -53.599 1.00 50.31 97 GLY A CA 1
ATOM 736 C C . GLY A 1 97 ? 26.671 -1.915 -52.299 1.00 50.31 97 GLY A C 1
ATOM 737 O O . GLY A 1 97 ? 25.609 -2.095 -51.708 1.00 50.31 97 GLY A O 1
ATOM 738 N N . ALA A 1 98 ? 27.818 -2.391 -51.805 1.00 49.97 98 ALA A N 1
ATOM 739 C CA . ALA A 1 98 ? 27.862 -3.326 -50.680 1.00 49.97 98 ALA A CA 1
ATOM 740 C C . ALA A 1 98 ? 27.693 -2.659 -49.303 1.00 49.97 98 ALA A C 1
ATOM 742 O O . ALA A 1 98 ? 27.312 -3.334 -48.349 1.00 49.97 98 ALA A O 1
ATOM 743 N N . ARG A 1 99 ? 27.961 -1.350 -49.182 1.00 53.16 99 ARG A N 1
ATOM 744 C CA . ARG A 1 99 ? 27.872 -0.616 -47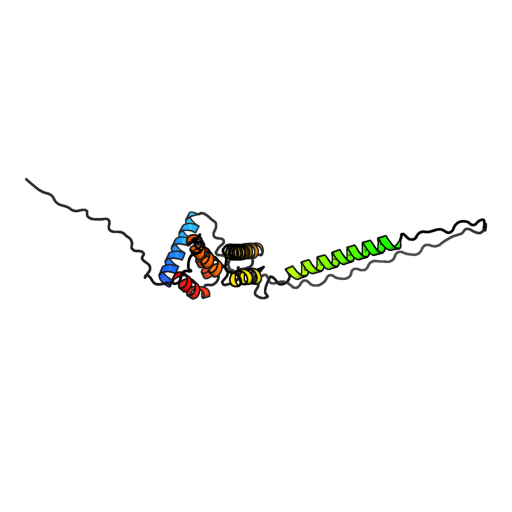.907 1.00 53.16 99 ARG A CA 1
ATOM 745 C C . ARG A 1 99 ? 26.428 -0.257 -47.541 1.00 53.16 99 ARG A C 1
ATOM 747 O O . ARG A 1 99 ? 26.042 -0.475 -46.400 1.00 53.16 99 ARG A O 1
ATOM 754 N N . GLY A 1 100 ? 25.604 0.165 -48.506 1.00 51.56 100 GLY A N 1
ATOM 755 C CA . GLY A 1 100 ? 24.189 0.500 -48.276 1.00 51.56 100 GLY A CA 1
ATOM 756 C C . GLY A 1 100 ? 23.314 -0.712 -47.930 1.00 51.56 100 GLY A C 1
ATOM 757 O O . GLY A 1 100 ? 22.494 -0.651 -47.018 1.00 51.56 100 GLY A O 1
ATOM 758 N N . ALA A 1 101 ? 23.540 -1.855 -48.588 1.00 53.72 101 ALA A N 1
ATOM 759 C CA . ALA A 1 101 ? 22.814 -3.095 -48.295 1.00 53.72 101 ALA A CA 1
ATOM 760 C C . ALA A 1 101 ? 23.195 -3.707 -46.932 1.00 53.72 101 ALA A C 1
ATOM 762 O O . ALA A 1 101 ? 22.340 -4.279 -46.257 1.00 53.72 101 ALA A O 1
ATOM 763 N N . ARG A 1 102 ? 24.460 -3.568 -46.502 1.00 58.00 102 ARG A N 1
ATOM 764 C CA . ARG A 1 102 ? 24.920 -3.987 -45.164 1.00 58.00 102 ARG A CA 1
ATOM 765 C C . ARG A 1 102 ? 24.396 -3.054 -44.067 1.00 58.00 102 ARG A C 1
ATOM 767 O O . ARG A 1 102 ? 23.919 -3.550 -43.054 1.00 58.00 102 ARG A O 1
ATOM 774 N N . GLN A 1 103 ? 24.386 -1.742 -44.314 1.00 57.31 103 GLN A N 1
ATOM 775 C CA . GLN A 1 103 ? 23.806 -0.720 -43.429 1.00 57.31 103 GLN A CA 1
ATOM 776 C C . GLN A 1 103 ? 22.292 -0.917 -43.219 1.00 57.31 103 GLN A C 1
ATOM 778 O O . GLN A 1 103 ? 21.831 -0.991 -42.085 1.00 57.31 103 GLN A O 1
ATOM 783 N N . MET A 1 104 ? 21.511 -1.122 -44.287 1.00 61.03 104 MET A N 1
ATOM 784 C CA . MET A 1 104 ? 20.063 -1.375 -44.175 1.00 61.03 104 MET A CA 1
ATOM 785 C C . MET A 1 104 ? 19.720 -2.723 -43.527 1.00 61.03 104 MET A C 1
ATOM 787 O O . MET A 1 104 ? 18.672 -2.847 -42.895 1.00 61.03 104 MET A O 1
ATOM 791 N N . ARG A 1 105 ? 20.572 -3.745 -43.682 1.00 62.34 105 ARG A N 1
ATOM 792 C CA . ARG A 1 105 ? 20.415 -5.028 -42.979 1.00 62.34 105 ARG A CA 1
ATOM 793 C C . ARG A 1 105 ? 20.721 -4.886 -41.489 1.00 62.34 105 ARG A C 1
ATOM 795 O O . ARG A 1 105 ? 19.933 -5.367 -40.690 1.00 62.34 105 ARG A O 1
ATOM 802 N N . ALA A 1 106 ? 21.786 -4.175 -41.122 1.00 64.00 106 ALA A N 1
ATOM 803 C CA . ALA A 1 106 ? 22.132 -3.907 -39.727 1.00 64.00 106 ALA A CA 1
ATOM 804 C C . ALA A 1 106 ? 21.060 -3.070 -39.006 1.00 64.00 106 ALA A C 1
ATOM 806 O O . ALA A 1 106 ? 20.688 -3.408 -37.890 1.00 64.00 106 ALA A O 1
ATOM 807 N N . LEU A 1 107 ? 20.495 -2.049 -39.662 1.00 65.38 107 LEU A N 1
ATOM 808 C CA . LEU A 1 107 ? 19.412 -1.227 -39.103 1.00 65.38 107 LEU A CA 1
ATOM 809 C C . LEU A 1 107 ? 18.100 -2.008 -38.939 1.00 65.38 107 LEU A C 1
ATOM 811 O O . LEU A 1 107 ? 17.435 -1.873 -37.919 1.00 65.38 107 LEU A O 1
ATOM 815 N N . ARG A 1 108 ? 17.740 -2.875 -39.898 1.00 72.38 108 ARG A N 1
ATOM 816 C CA . ARG A 1 108 ? 16.574 -3.770 -39.771 1.00 72.38 108 ARG A CA 1
ATOM 817 C C . ARG A 1 108 ? 16.764 -4.813 -38.675 1.00 72.38 108 ARG A C 1
ATOM 819 O O . ARG A 1 108 ? 15.831 -5.058 -37.921 1.00 72.38 108 ARG A O 1
ATOM 826 N N . SER A 1 109 ? 17.957 -5.392 -38.563 1.00 70.81 109 SER A N 1
ATOM 827 C CA . SER A 1 109 ? 18.292 -6.324 -37.484 1.00 70.81 109 SER A CA 1
ATOM 828 C C . SER A 1 109 ? 18.311 -5.635 -36.119 1.00 70.81 109 SER A C 1
ATOM 830 O O . SER A 1 109 ? 17.830 -6.219 -35.157 1.00 70.81 109 SER A O 1
ATOM 832 N N . ALA A 1 110 ? 18.795 -4.392 -36.029 1.00 75.31 110 ALA A N 1
ATOM 833 C CA . ALA A 1 110 ? 18.762 -3.594 -34.804 1.00 75.31 110 ALA A CA 1
ATOM 834 C C . ALA A 1 110 ? 17.331 -3.186 -34.415 1.00 75.31 110 ALA A C 1
ATOM 836 O O . ALA A 1 110 ? 16.979 -3.256 -33.243 1.00 75.31 110 ALA A O 1
ATOM 837 N N . LEU A 1 111 ? 16.479 -2.837 -35.387 1.00 75.50 111 LEU A N 1
ATOM 838 C CA . LEU A 1 111 ? 15.053 -2.572 -35.159 1.00 75.50 111 LEU A CA 1
ATOM 839 C C . LEU A 1 111 ? 14.302 -3.835 -34.719 1.00 75.50 111 LEU A C 1
ATOM 841 O O . LEU A 1 111 ? 13.516 -3.771 -33.780 1.00 75.50 111 LEU A O 1
ATOM 845 N N . LEU A 1 112 ? 14.576 -4.988 -35.339 1.00 75.56 112 LEU A N 1
ATOM 846 C CA . LEU A 1 112 ? 13.996 -6.275 -34.942 1.00 75.56 112 LEU A CA 1
ATOM 847 C C . LEU A 1 112 ? 14.461 -6.692 -33.539 1.00 75.56 112 LEU A C 1
ATOM 849 O O . LEU A 1 112 ? 13.629 -7.049 -32.708 1.00 75.56 112 LEU A O 1
ATOM 853 N N . ALA A 1 113 ? 15.756 -6.573 -33.238 1.00 73.12 113 ALA A N 1
ATOM 854 C CA . ALA A 1 113 ? 16.303 -6.864 -31.913 1.00 73.12 113 ALA A CA 1
ATOM 855 C C . ALA A 1 113 ? 15.759 -5.908 -30.835 1.00 73.12 113 ALA A C 1
ATOM 857 O O . ALA A 1 113 ? 15.379 -6.356 -29.756 1.00 73.12 113 ALA A O 1
ATOM 858 N N . GLY A 1 114 ? 15.646 -4.611 -31.142 1.00 72.69 114 GLY A N 1
ATOM 859 C CA . GLY A 1 114 ? 15.045 -3.616 -30.251 1.00 72.69 114 GLY A CA 1
ATOM 860 C C . GLY A 1 114 ? 13.556 -3.867 -30.007 1.00 72.69 114 GLY A C 1
ATOM 861 O O . GLY A 1 114 ? 13.102 -3.817 -28.867 1.00 72.69 114 GLY A O 1
ATOM 862 N N . SER A 1 115 ? 12.798 -4.221 -31.050 1.00 68.94 115 SER A N 1
ATOM 863 C CA . SER A 1 115 ? 11.376 -4.562 -30.915 1.00 68.94 115 SER A CA 1
ATOM 864 C C . SER A 1 115 ? 11.147 -5.826 -30.080 1.00 68.94 115 SER A C 1
ATOM 866 O O . SER A 1 115 ? 10.215 -5.869 -29.281 1.00 68.94 115 SER A O 1
ATOM 868 N N . LEU A 1 116 ? 12.033 -6.823 -30.188 1.00 68.50 116 LEU A N 1
ATOM 869 C CA . LEU A 1 116 ? 11.962 -8.036 -29.377 1.00 68.50 116 LEU A CA 1
ATOM 870 C C . LEU A 1 116 ? 12.226 -7.731 -27.893 1.00 68.50 116 LEU A C 1
ATOM 872 O O . LEU A 1 116 ? 11.482 -8.203 -27.042 1.00 68.50 116 LEU A O 1
ATOM 876 N N . ALA A 1 117 ? 13.207 -6.880 -27.574 1.00 63.97 117 ALA A N 1
ATOM 877 C CA . ALA A 1 117 ? 13.497 -6.489 -26.192 1.00 63.97 117 ALA A CA 1
ATOM 878 C C . ALA A 1 117 ? 12.308 -5.792 -25.497 1.00 63.97 117 ALA A C 1
ATOM 880 O O . ALA A 1 117 ? 12.023 -6.078 -24.334 1.00 63.97 117 ALA A O 1
ATOM 881 N N . VAL A 1 118 ? 11.566 -4.938 -26.213 1.00 66.25 118 VAL A N 1
ATOM 882 C CA . VAL A 1 118 ? 10.365 -4.268 -25.675 1.00 66.25 118 VAL A CA 1
ATOM 883 C C . VAL A 1 118 ? 9.214 -5.259 -25.454 1.00 66.25 118 VAL A C 1
ATOM 885 O O . VAL A 1 118 ? 8.501 -5.162 -24.457 1.00 66.25 118 VAL A O 1
ATOM 888 N N . LEU A 1 119 ? 9.048 -6.249 -26.336 1.00 63.03 119 LEU A N 1
ATOM 889 C CA . LEU A 1 119 ? 7.991 -7.260 -26.208 1.00 63.03 119 LEU A CA 1
ATOM 890 C C . LEU A 1 119 ? 8.215 -8.219 -25.026 1.00 63.03 119 LEU A C 1
ATOM 892 O O . LEU A 1 119 ? 7.243 -8.652 -24.404 1.00 63.03 119 LEU A O 1
ATOM 896 N N . LEU A 1 120 ? 9.471 -8.522 -24.672 1.00 60.06 120 LEU A N 1
ATOM 897 C CA . LEU A 1 120 ? 9.781 -9.379 -23.520 1.00 60.06 120 LEU A CA 1
ATOM 898 C C . LEU A 1 120 ? 9.536 -8.681 -22.172 1.00 60.06 120 LEU A C 1
ATOM 900 O O . LEU A 1 120 ? 9.124 -9.345 -21.224 1.00 60.06 120 LEU A O 1
ATOM 904 N N . ALA A 1 121 ? 9.714 -7.358 -22.086 1.00 61.28 121 ALA A N 1
ATOM 905 C CA . ALA A 1 121 ? 9.432 -6.602 -20.861 1.00 61.28 121 ALA A CA 1
ATOM 906 C C . ALA A 1 121 ? 7.925 -6.533 -20.522 1.00 61.28 121 ALA A C 1
ATOM 908 O O . ALA A 1 121 ? 7.559 -6.322 -19.369 1.00 61.28 121 ALA A O 1
ATOM 909 N N . GLY A 1 122 ? 7.038 -6.740 -21.503 1.00 57.31 122 GLY A N 1
ATOM 910 C CA . GLY A 1 122 ? 5.585 -6.652 -21.309 1.00 57.31 122 GLY A CA 1
ATOM 911 C C . GLY A 1 122 ? 4.898 -7.941 -20.838 1.00 57.31 122 GLY A C 1
ATOM 912 O O . GLY A 1 122 ? 3.853 -7.868 -20.192 1.00 57.31 122 GLY A O 1
ATOM 913 N N . CYS A 1 123 ? 5.458 -9.122 -21.129 1.00 58.59 123 CYS A N 1
ATOM 914 C CA . CYS A 1 123 ? 4.741 -10.398 -20.963 1.00 58.59 123 CYS A CA 1
ATOM 915 C C . CYS A 1 123 ? 4.775 -11.007 -19.549 1.00 58.59 123 CYS A C 1
ATOM 917 O O . CYS A 1 123 ? 4.040 -11.955 -19.301 1.00 58.59 123 CYS A O 1
ATOM 919 N N . ALA A 1 124 ? 5.584 -10.487 -18.622 1.00 62.41 124 ALA A N 1
ATOM 920 C CA . ALA A 1 124 ? 5.742 -11.066 -17.278 1.00 62.41 124 ALA A CA 1
ATOM 921 C C . ALA A 1 124 ? 4.994 -10.306 -16.164 1.00 62.41 124 ALA A C 1
ATOM 923 O O . ALA A 1 124 ? 5.085 -10.670 -14.996 1.00 62.41 124 ALA A O 1
ATOM 924 N N . THR A 1 125 ? 4.274 -9.233 -16.501 1.00 69.31 125 THR A N 1
ATOM 925 C CA . THR A 1 125 ? 3.689 -8.326 -15.495 1.00 69.31 125 THR A CA 1
ATOM 926 C C . THR A 1 125 ? 2.353 -8.799 -14.931 1.00 69.31 125 THR A C 1
ATOM 928 O O . THR A 1 125 ? 1.953 -8.330 -13.866 1.00 69.31 125 THR A O 1
ATOM 931 N N . VAL A 1 126 ? 1.669 -9.712 -15.628 1.00 78.25 126 VAL A N 1
ATOM 932 C CA . VAL A 1 126 ? 0.407 -10.313 -15.183 1.00 78.25 126 VAL A CA 1
ATOM 933 C C . VAL A 1 126 ? 0.653 -11.769 -14.801 1.00 78.25 126 VAL A C 1
ATOM 935 O O . VAL A 1 126 ? 1.155 -12.538 -15.618 1.00 78.25 126 VAL A O 1
ATOM 938 N N . THR A 1 127 ? 0.318 -12.152 -13.569 1.00 80.25 127 THR A N 1
ATOM 939 C CA . THR A 1 127 ? 0.490 -13.536 -13.093 1.00 80.25 127 THR A CA 1
ATOM 940 C C . THR A 1 127 ? -0.587 -14.470 -13.639 1.00 80.25 127 THR A C 1
ATOM 942 O O . THR A 1 127 ? -1.638 -14.028 -14.099 1.00 80.25 127 THR A O 1
ATOM 945 N N . GLU A 1 128 ? -0.381 -15.784 -13.504 1.00 76.69 128 GLU A N 1
ATOM 946 C CA . GLU A 1 128 ? -1.417 -16.792 -13.792 1.00 76.69 128 GLU A CA 1
ATOM 947 C C . GLU A 1 128 ? -2.695 -16.585 -12.958 1.00 76.69 128 GLU A C 1
ATOM 949 O O . GLU A 1 128 ? -3.791 -16.910 -13.407 1.00 76.69 128 GLU A O 1
ATOM 954 N N . ALA A 1 129 ? -2.563 -15.976 -11.773 1.00 80.38 129 ALA A N 1
ATOM 955 C CA . ALA A 1 129 ? -3.680 -15.578 -10.917 1.00 80.38 129 ALA A CA 1
ATOM 956 C C . ALA A 1 129 ? -4.418 -14.310 -11.403 1.00 80.38 129 ALA A C 1
ATOM 958 O O . ALA A 1 129 ? -5.404 -13.910 -10.789 1.00 80.38 129 ALA A O 1
ATOM 959 N N . GLY A 1 130 ? -3.963 -13.676 -12.490 1.00 86.75 130 GLY A N 1
ATOM 960 C CA . GLY A 1 130 ? -4.614 -12.515 -13.103 1.00 86.75 130 GLY A CA 1
ATOM 961 C C . GLY A 1 130 ? -4.274 -11.168 -12.460 1.00 86.75 130 GLY A C 1
ATOM 962 O O . GLY A 1 130 ? -5.025 -10.214 -12.634 1.00 86.75 130 GLY A O 1
ATOM 963 N N . TYR A 1 131 ? -3.161 -11.068 -11.729 1.00 92.00 131 TYR A N 1
ATOM 964 C CA . TYR A 1 131 ? -2.753 -9.838 -11.045 1.00 92.00 131 TYR A CA 1
ATOM 965 C C . TYR A 1 131 ? -1.677 -9.081 -11.807 1.00 92.00 131 TYR A C 1
ATOM 967 O O . TYR A 1 131 ? -0.694 -9.690 -12.221 1.00 92.00 131 TYR A O 1
ATOM 975 N N . TYR A 1 132 ? -1.828 -7.760 -11.926 1.00 91.94 132 TYR A N 1
ATOM 976 C CA . TYR A 1 132 ? -0.801 -6.879 -12.477 1.00 91.94 132 TYR A CA 1
ATOM 977 C C . TYR A 1 132 ? 0.147 -6.381 -11.376 1.00 91.94 132 TYR A C 1
ATOM 979 O O . TYR A 1 132 ? -0.275 -5.649 -10.483 1.00 91.94 132 TYR A O 1
ATOM 987 N N . TRP A 1 133 ? 1.427 -6.754 -11.457 1.00 92.81 133 TRP A N 1
ATOM 988 C CA . TRP A 1 133 ? 2.444 -6.390 -10.457 1.00 92.81 133 TRP A CA 1
ATOM 989 C C . TRP A 1 133 ? 3.367 -5.246 -10.879 1.00 92.81 133 TRP A C 1
ATOM 991 O O . TRP A 1 133 ? 4.050 -4.685 -10.027 1.00 92.81 133 TRP A O 1
ATOM 1001 N N . GLY A 1 134 ? 3.389 -4.880 -12.166 1.00 90.25 134 GLY A N 1
ATOM 1002 C CA . GLY A 1 134 ? 4.207 -3.776 -12.682 1.00 90.25 134 GLY A CA 1
ATOM 1003 C C . GLY A 1 134 ? 5.638 -3.756 -12.120 1.00 90.25 134 GLY A C 1
ATOM 1004 O O . GLY A 1 134 ? 6.337 -4.766 -12.147 1.00 90.25 134 GLY A O 1
ATOM 1005 N N . ASP A 1 135 ? 6.035 -2.604 -11.569 1.00 93.62 135 ASP A N 1
ATOM 1006 C CA . ASP A 1 135 ? 7.347 -2.351 -10.954 1.00 93.62 135 ASP A CA 1
ATOM 1007 C C . ASP A 1 135 ? 7.354 -2.533 -9.420 1.00 93.62 135 ASP A C 1
ATOM 1009 O O . ASP A 1 135 ? 8.201 -1.973 -8.714 1.00 93.62 135 ASP A O 1
ATOM 1013 N N . TYR A 1 136 ? 6.408 -3.302 -8.868 1.00 95.62 136 TYR A N 1
ATOM 1014 C CA . TYR A 1 136 ? 6.279 -3.505 -7.422 1.00 95.62 136 TYR A CA 1
ATOM 1015 C C . TYR A 1 136 ? 7.602 -3.921 -6.773 1.00 95.62 136 TYR A C 1
ATOM 1017 O O . TYR A 1 136 ? 8.140 -3.213 -5.923 1.00 95.62 136 TYR A O 1
ATOM 1025 N N . SER A 1 137 ? 8.174 -5.042 -7.220 1.00 94.94 137 SER A N 1
ATOM 1026 C CA . SER A 1 137 ? 9.368 -5.621 -6.600 1.00 94.94 137 SER A CA 1
ATOM 1027 C C . SER A 1 137 ? 10.589 -4.708 -6.704 1.00 94.94 137 SER A C 1
ATOM 1029 O O . SER A 1 137 ? 11.386 -4.639 -5.771 1.00 94.94 137 SER A O 1
ATOM 1031 N N . SER A 1 138 ? 10.745 -3.994 -7.822 1.00 95.81 138 SER A N 1
ATOM 1032 C CA . SER A 1 138 ? 11.894 -3.114 -8.042 1.00 95.81 138 SER A CA 1
ATOM 1033 C C . SER A 1 138 ? 11.806 -1.854 -7.177 1.00 95.81 138 SER A C 1
ATOM 1035 O O . SER A 1 138 ? 12.792 -1.472 -6.541 1.00 95.81 138 SER A O 1
ATOM 1037 N N . SER A 1 139 ? 10.628 -1.231 -7.100 1.00 97.19 139 SER A N 1
ATOM 1038 C CA . SER A 1 139 ? 10.395 -0.050 -6.264 1.00 97.19 139 SER A CA 1
ATOM 1039 C C . SER A 1 139 ? 10.463 -0.378 -4.769 1.00 97.19 139 SER A C 1
ATOM 1041 O O . SER A 1 139 ? 11.142 0.337 -4.029 1.00 97.19 139 SER A O 1
ATOM 1043 N N . LEU A 1 140 ? 9.870 -1.499 -4.339 1.00 97.25 140 LEU A N 1
ATOM 1044 C CA . LEU A 1 140 ? 9.932 -1.974 -2.956 1.00 97.25 140 LEU A CA 1
ATOM 1045 C C . LEU A 1 140 ? 11.372 -2.269 -2.530 1.00 97.25 140 LEU A C 1
ATOM 1047 O O . LEU A 1 140 ? 11.795 -1.876 -1.441 1.00 97.25 140 LEU A O 1
ATOM 1051 N N . TYR A 1 141 ? 12.147 -2.932 -3.395 1.00 97.31 141 TYR A N 1
ATOM 1052 C CA . TYR A 1 141 ? 13.558 -3.204 -3.131 1.00 97.31 141 TYR A CA 1
ATOM 1053 C C . TYR A 1 141 ? 14.343 -1.908 -2.927 1.00 97.31 141 TYR A C 1
ATOM 1055 O O . TYR A 1 141 ? 15.086 -1.794 -1.956 1.00 97.31 141 TYR A O 1
ATOM 1063 N N . ARG A 1 142 ? 14.157 -0.910 -3.800 1.00 97.38 142 ARG A N 1
ATOM 1064 C CA . ARG A 1 142 ? 14.824 0.395 -3.665 1.00 97.38 142 ARG A CA 1
ATOM 1065 C C . ARG A 1 142 ? 14.453 1.086 -2.357 1.00 97.38 142 ARG A C 1
ATOM 1067 O O . ARG A 1 142 ? 15.346 1.563 -1.667 1.00 97.38 142 ARG A O 1
ATOM 1074 N N . TYR A 1 143 ? 13.169 1.094 -2.007 1.00 96.62 143 TYR A N 1
ATOM 1075 C CA . TYR A 1 143 ? 12.691 1.685 -0.760 1.00 96.62 143 TYR A CA 1
ATOM 1076 C C . TYR A 1 143 ? 13.241 0.978 0.481 1.00 96.62 143 TYR A C 1
ATOM 1078 O O . TYR A 1 143 ? 13.673 1.622 1.432 1.00 96.62 143 TYR A O 1
ATOM 1086 N N . THR A 1 144 ? 13.290 -0.350 0.455 1.00 94.75 144 THR A N 1
ATOM 1087 C CA . THR A 1 144 ? 13.806 -1.147 1.572 1.00 94.75 144 THR A CA 1
ATOM 1088 C C . THR A 1 144 ? 15.327 -1.031 1.688 1.00 94.75 144 THR A C 1
ATOM 1090 O O . THR A 1 144 ? 15.871 -1.041 2.790 1.00 94.75 144 THR A O 1
ATOM 1093 N N . LYS A 1 145 ? 16.030 -0.921 0.555 1.00 96.81 145 LYS A N 1
ATOM 1094 C CA . LYS A 1 145 ? 17.491 -0.818 0.510 1.00 96.81 145 LYS A CA 1
ATOM 1095 C C . LYS A 1 145 ? 17.999 0.547 0.965 1.00 96.81 145 LYS A C 1
ATOM 1097 O O . LYS A 1 145 ? 19.031 0.602 1.630 1.00 96.81 145 LYS A O 1
ATOM 1102 N N . ASP A 1 146 ? 17.301 1.608 0.585 1.00 94.88 146 ASP A N 1
ATOM 1103 C CA . ASP A 1 146 ? 17.616 2.986 0.947 1.00 94.88 146 ASP A CA 1
ATOM 1104 C C . ASP A 1 146 ? 16.326 3.701 1.374 1.00 94.88 146 ASP A C 1
ATOM 1106 O O . ASP A 1 146 ? 15.662 4.320 0.539 1.00 94.88 146 ASP A O 1
ATOM 1110 N N . PRO A 1 147 ? 15.906 3.563 2.645 1.00 92.94 147 PRO A N 1
ATOM 1111 C CA . PRO A 1 147 ? 14.663 4.148 3.126 1.00 92.94 147 PRO A CA 1
ATOM 1112 C C . PRO A 1 147 ? 14.808 5.665 3.285 1.00 92.94 147 PRO A C 1
ATOM 1114 O O . PRO A 1 147 ? 15.227 6.166 4.327 1.00 92.94 147 PRO A O 1
ATOM 1117 N N . SER A 1 148 ? 14.392 6.403 2.258 1.00 93.38 148 SER A N 1
ATOM 1118 C CA . SER A 1 148 ? 14.397 7.865 2.203 1.00 93.38 148 SER A CA 1
ATOM 1119 C C . SER A 1 148 ? 13.025 8.400 1.779 1.00 93.38 148 SER A C 1
ATOM 1121 O O . SER A 1 148 ? 12.118 7.640 1.425 1.00 93.38 148 SER A O 1
ATOM 1123 N N . LYS A 1 149 ? 12.842 9.725 1.840 1.00 92.19 149 LYS A N 1
ATOM 1124 C CA . LYS A 1 149 ? 11.608 10.383 1.370 1.00 92.19 149 LYS A CA 1
ATOM 1125 C C . LYS A 1 149 ? 11.373 10.121 -0.116 1.00 92.19 149 LYS A C 1
ATOM 1127 O O . LYS A 1 149 ? 10.252 9.811 -0.512 1.00 92.19 149 LYS A O 1
ATOM 1132 N N . ASP A 1 150 ? 12.441 10.171 -0.904 1.00 94.50 150 ASP A N 1
ATOM 1133 C CA . ASP A 1 150 ? 12.383 10.015 -2.354 1.00 94.50 150 ASP A CA 1
ATOM 1134 C C . ASP A 1 150 ? 12.045 8.580 -2.754 1.00 94.50 150 ASP A C 1
ATOM 1136 O O . ASP A 1 150 ? 11.179 8.354 -3.602 1.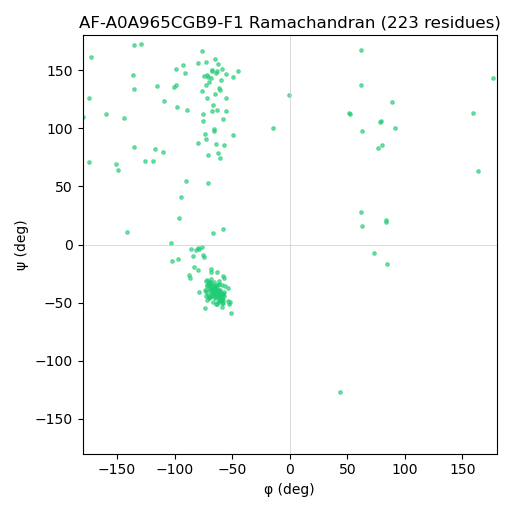00 94.50 150 ASP A O 1
ATOM 1140 N N . THR A 1 151 ? 12.681 7.586 -2.127 1.00 95.94 151 THR A N 1
ATOM 1141 C CA . THR A 1 151 ? 12.388 6.177 -2.424 1.00 95.94 151 THR A CA 1
ATOM 1142 C C . THR A 1 151 ? 11.007 5.767 -1.921 1.00 95.94 151 THR A C 1
ATOM 1144 O O . THR A 1 151 ? 10.332 4.992 -2.600 1.00 95.94 151 THR A O 1
ATOM 1147 N N . LEU A 1 152 ? 10.538 6.337 -0.803 1.00 95.50 152 LEU A N 1
ATOM 1148 C CA . LEU A 1 152 ? 9.161 6.173 -0.337 1.00 95.50 152 LEU A CA 1
ATOM 1149 C C . LEU A 1 152 ? 8.163 6.755 -1.340 1.00 95.50 152 LEU A C 1
ATOM 1151 O O . LEU A 1 152 ? 7.227 6.065 -1.734 1.00 95.50 152 LEU A O 1
ATOM 1155 N N . ALA A 1 153 ? 8.359 8.002 -1.776 1.00 96.00 153 ALA A N 1
ATOM 1156 C CA . ALA A 1 153 ? 7.467 8.658 -2.732 1.00 96.00 153 ALA A CA 1
ATOM 1157 C C . ALA A 1 153 ? 7.437 7.922 -4.081 1.00 96.00 153 ALA A C 1
ATOM 1159 O O . ALA A 1 153 ? 6.369 7.738 -4.671 1.00 96.00 153 ALA A O 1
ATOM 1160 N N . ALA A 1 154 ? 8.592 7.432 -4.543 1.00 97.12 154 ALA A N 1
ATOM 1161 C CA . ALA A 1 154 ? 8.690 6.617 -5.749 1.00 97.12 154 ALA A CA 1
ATOM 1162 C C . ALA A 1 154 ? 7.939 5.282 -5.611 1.00 97.12 154 ALA A C 1
ATOM 1164 O O . ALA A 1 154 ? 7.274 4.848 -6.557 1.00 97.12 154 ALA A O 1
ATOM 1165 N N . HIS A 1 155 ? 8.011 4.638 -4.444 1.00 98.00 155 HIS A N 1
ATOM 1166 C CA . HIS A 1 155 ? 7.274 3.405 -4.193 1.00 98.00 155 HIS A CA 1
ATOM 1167 C C . HIS A 1 155 ? 5.761 3.651 -4.095 1.00 98.00 155 HIS A C 1
ATOM 1169 O O . HIS A 1 155 ? 5.008 2.979 -4.792 1.00 98.00 155 HIS A O 1
ATOM 1175 N N . VAL A 1 156 ? 5.317 4.688 -3.373 1.00 98.12 156 VAL A N 1
ATOM 1176 C CA . VAL A 1 156 ? 3.903 5.121 -3.338 1.00 98.12 156 VAL A CA 1
ATOM 1177 C C . VAL A 1 156 ? 3.363 5.366 -4.750 1.00 98.12 156 VAL A C 1
ATOM 1179 O O . VAL A 1 156 ? 2.340 4.797 -5.121 1.00 98.12 156 VAL A O 1
ATOM 1182 N N . THR A 1 157 ? 4.105 6.112 -5.574 1.00 98.06 157 THR A N 1
ATOM 1183 C CA . THR A 1 157 ? 3.745 6.362 -6.982 1.00 98.06 157 THR A CA 1
ATOM 1184 C C . THR A 1 157 ? 3.625 5.060 -7.780 1.00 98.06 157 THR A C 1
ATOM 1186 O O . THR A 1 157 ? 2.812 4.948 -8.696 1.00 98.06 157 THR A O 1
ATOM 1189 N N . THR A 1 158 ? 4.455 4.062 -7.468 1.00 98.12 158 THR A N 1
ATOM 1190 C CA . THR A 1 158 ? 4.399 2.753 -8.130 1.00 98.12 158 THR A CA 1
ATOM 1191 C C . THR A 1 158 ? 3.122 2.004 -7.754 1.00 98.12 158 THR A C 1
ATOM 1193 O O . THR A 1 158 ? 2.449 1.495 -8.648 1.00 98.12 158 THR A O 1
ATOM 1196 N N . LEU A 1 159 ? 2.743 1.995 -6.472 1.00 98.38 159 LEU A N 1
ATOM 1197 C CA . LEU A 1 159 ? 1.498 1.375 -6.003 1.00 98.38 159 LEU A CA 1
ATOM 1198 C C . LEU A 1 159 ? 0.258 2.044 -6.617 1.00 98.38 159 LEU A C 1
ATOM 1200 O O . LEU A 1 159 ? -0.641 1.353 -7.090 1.00 98.38 159 LEU A O 1
ATOM 1204 N N . GLU A 1 160 ? 0.230 3.377 -6.682 1.00 97.81 160 GLU A N 1
ATOM 1205 C CA . GLU A 1 160 ? -0.864 4.137 -7.308 1.00 97.81 160 GLU A CA 1
ATOM 1206 C C . GLU A 1 160 ? -1.011 3.783 -8.796 1.00 97.81 160 GLU A C 1
ATOM 1208 O O . GLU A 1 160 ? -2.101 3.437 -9.253 1.00 97.81 160 GLU A O 1
ATOM 1213 N N . LYS A 1 161 ? 0.100 3.736 -9.543 1.00 97.12 161 LYS A N 1
ATOM 1214 C CA . LYS A 1 161 ? 0.098 3.310 -10.953 1.00 97.12 161 LYS A CA 1
ATOM 1215 C C . LYS A 1 161 ? -0.348 1.865 -11.143 1.00 97.12 161 LYS A C 1
ATOM 1217 O O . LYS A 1 161 ? -0.956 1.548 -12.163 1.00 97.12 161 LYS A O 1
ATOM 1222 N N . MET A 1 162 ? -0.023 0.974 -10.207 1.00 95.94 162 MET A N 1
ATOM 1223 C CA . MET A 1 162 ? -0.490 -0.412 -10.256 1.00 95.94 162 MET A CA 1
ATOM 1224 C C . MET A 1 162 ? -2.005 -0.494 -10.091 1.00 95.94 162 MET A C 1
ATOM 1226 O O . MET A 1 162 ? -2.637 -1.251 -10.823 1.00 95.94 162 MET A O 1
ATOM 1230 N N . ILE A 1 163 ? -2.579 0.292 -9.175 1.00 97.06 163 ILE A N 1
ATOM 1231 C CA . ILE A 1 163 ? -4.031 0.381 -8.980 1.00 97.06 163 ILE A CA 1
ATOM 1232 C C . ILE A 1 163 ? -4.700 0.910 -10.252 1.00 97.06 163 ILE A C 1
ATOM 1234 O O . ILE A 1 163 ? -5.626 0.280 -10.758 1.00 97.06 163 ILE A O 1
ATOM 1238 N N . GLU A 1 164 ? -4.191 2.010 -10.811 1.00 96.44 164 GLU A N 1
ATOM 1239 C CA . GLU A 1 164 ? -4.703 2.578 -12.063 1.00 96.44 164 GLU A CA 1
ATOM 1240 C C . GLU A 1 164 ? -4.623 1.585 -13.227 1.00 96.44 164 GLU A C 1
ATOM 1242 O O . GLU A 1 164 ? -5.564 1.455 -14.005 1.00 96.44 164 GLU A O 1
ATOM 1247 N N . GLU A 1 165 ? -3.505 0.873 -13.378 1.00 94.12 165 GLU A N 1
ATOM 1248 C CA . GLU A 1 165 ? -3.340 -0.078 -14.476 1.00 94.12 165 GLU A CA 1
ATOM 1249 C C . GLU A 1 165 ? -4.189 -1.339 -14.290 1.00 94.12 165 GLU A C 1
ATOM 1251 O O . GLU A 1 165 ? -4.705 -1.869 -15.275 1.00 94.12 165 GLU A O 1
ATOM 1256 N N . ALA A 1 166 ? -4.368 -1.812 -13.054 1.00 93.50 166 ALA A N 1
ATOM 1257 C CA . ALA A 1 166 ? -5.294 -2.899 -12.761 1.00 93.50 166 ALA A CA 1
ATOM 1258 C C . ALA A 1 166 ? -6.722 -2.506 -13.169 1.00 93.50 166 ALA A C 1
ATOM 1260 O O . ALA A 1 166 ? -7.348 -3.241 -13.933 1.00 93.50 166 ALA A O 1
ATOM 1261 N N . ASP A 1 167 ? -7.178 -1.311 -12.779 1.00 92.94 167 ASP A N 1
ATOM 1262 C CA . ASP A 1 167 ? -8.489 -0.776 -13.160 1.00 92.94 167 ASP A CA 1
ATOM 1263 C C . ASP A 1 167 ? -8.632 -0.631 -14.685 1.00 92.94 167 ASP A C 1
ATOM 1265 O O . ASP A 1 167 ? -9.560 -1.182 -15.284 1.00 92.94 167 ASP A O 1
ATOM 1269 N N . ARG A 1 168 ? -7.642 -0.022 -15.361 1.00 94.62 168 ARG A N 1
ATOM 1270 C CA . ARG A 1 168 ? -7.620 0.098 -16.834 1.00 94.62 168 ARG A CA 1
ATOM 1271 C C . ARG A 1 168 ? -7.718 -1.248 -17.548 1.00 94.62 168 ARG A C 1
ATOM 1273 O O . ARG A 1 168 ? -8.306 -1.332 -18.626 1.00 94.62 168 ARG A O 1
ATOM 1280 N N . ARG A 1 169 ? -7.120 -2.297 -16.982 1.00 90.56 169 ARG A N 1
ATOM 1281 C CA . ARG A 1 169 ? -7.144 -3.656 -17.544 1.00 90.56 169 ARG A CA 1
ATOM 1282 C C . ARG A 1 169 ? -8.383 -4.455 -17.136 1.00 90.56 169 ARG A C 1
ATOM 1284 O O . ARG A 1 169 ? -8.531 -5.585 -17.601 1.00 90.56 169 ARG A O 1
ATOM 1291 N N . GLY A 1 170 ? -9.255 -3.912 -16.284 1.00 92.56 170 GLY A N 1
ATOM 1292 C CA . GLY A 1 170 ? -10.368 -4.653 -15.687 1.00 92.56 170 GLY A CA 1
ATOM 1293 C C . GLY A 1 170 ? -9.894 -5.824 -14.819 1.00 92.56 170 GLY A C 1
ATOM 1294 O O . GLY A 1 170 ? -10.573 -6.848 -14.730 1.00 92.56 170 GLY A O 1
ATOM 1295 N N . LEU A 1 171 ? -8.697 -5.702 -14.242 1.00 91.81 171 LEU A N 1
ATOM 1296 C CA . LEU A 1 171 ? -8.109 -6.664 -13.322 1.00 91.81 171 LEU A CA 1
ATOM 1297 C C . LEU A 1 171 ? -8.328 -6.201 -11.888 1.00 91.81 171 LEU A C 1
ATOM 1299 O O . LEU A 1 171 ? -8.379 -5.013 -11.579 1.00 91.81 171 LEU A O 1
ATOM 1303 N N . ARG A 1 172 ? -8.405 -7.170 -10.985 1.00 92.75 172 ARG A N 1
ATOM 1304 C CA . ARG A 1 172 ? -8.443 -6.887 -9.557 1.00 92.75 172 ARG A CA 1
ATOM 1305 C C . ARG A 1 172 ? -7.058 -6.433 -9.085 1.00 92.75 172 ARG A C 1
ATOM 1307 O O . ARG A 1 172 ? -6.053 -7.035 -9.464 1.00 92.75 172 ARG A O 1
ATOM 1314 N N . VAL A 1 173 ? -7.010 -5.397 -8.247 1.00 96.06 173 VAL A N 1
ATOM 1315 C CA . VAL A 1 173 ? -5.776 -4.955 -7.575 1.00 96.06 173 VAL A CA 1
ATOM 1316 C C . VAL A 1 173 ? -5.245 -6.101 -6.706 1.00 96.06 173 VAL A C 1
ATOM 1318 O O . VAL A 1 173 ? -6.058 -6.685 -5.996 1.00 96.06 173 VAL A O 1
ATOM 1321 N N . PRO A 1 174 ? -3.942 -6.443 -6.739 1.00 95.38 174 PRO A N 1
ATOM 1322 C CA . PRO A 1 174 ? -3.399 -7.561 -5.964 1.00 95.38 174 PRO A CA 1
ATOM 1323 C C . PRO A 1 174 ? -3.618 -7.420 -4.443 1.00 95.38 174 PRO A C 1
ATOM 1325 O O . PRO A 1 174 ? -3.643 -6.292 -3.941 1.00 95.38 174 PRO A O 1
ATOM 1328 N N . PRO A 1 175 ? -3.727 -8.540 -3.695 1.00 96.75 175 PRO A N 1
ATOM 1329 C CA . PRO A 1 175 ? -3.884 -8.498 -2.241 1.00 96.75 175 PRO A CA 1
ATOM 1330 C C . PRO A 1 175 ? -2.699 -7.792 -1.584 1.00 96.75 175 PRO A C 1
ATOM 1332 O O . PRO A 1 175 ? -1.551 -7.979 -1.992 1.00 96.75 175 PRO A O 1
ATOM 1335 N N . GLY A 1 176 ? -2.977 -7.002 -0.552 1.00 96.88 176 GLY A N 1
ATOM 1336 C CA . GLY A 1 176 ? -1.986 -6.265 0.222 1.00 96.88 176 GLY A CA 1
ATOM 1337 C C . GLY A 1 176 ? -1.577 -4.916 -0.370 1.00 96.88 176 GLY A C 1
ATOM 1338 O O . GLY A 1 176 ? -1.047 -4.096 0.371 1.00 96.88 176 GLY A O 1
ATOM 1339 N N . ILE A 1 177 ? -1.846 -4.632 -1.651 1.00 98.19 177 ILE A N 1
ATOM 1340 C CA . ILE A 1 177 ? -1.445 -3.359 -2.280 1.00 98.19 177 ILE A CA 1
ATOM 1341 C C . ILE A 1 177 ? -2.197 -2.173 -1.672 1.00 98.19 177 ILE A C 1
ATOM 1343 O O . ILE A 1 177 ? -1.591 -1.133 -1.411 1.00 98.19 177 ILE A O 1
ATOM 1347 N N . HIS A 1 178 ? -3.498 -2.314 -1.398 1.00 98.44 178 HIS A N 1
ATOM 1348 C CA . HIS A 1 178 ? -4.239 -1.251 -0.723 1.00 98.44 178 HIS A CA 1
ATOM 1349 C C . HIS A 1 178 ? -3.840 -1.150 0.754 1.00 98.44 178 HIS A C 1
ATOM 1351 O O . HIS A 1 178 ? -3.666 -0.040 1.255 1.00 98.44 178 HIS A O 1
ATOM 1357 N N . ALA A 1 179 ? -3.610 -2.269 1.448 1.00 98.31 179 ALA A N 1
ATOM 1358 C CA . ALA A 1 179 ? -3.080 -2.228 2.815 1.00 98.31 179 ALA A CA 1
ATOM 1359 C C . ALA A 1 179 ? -1.716 -1.515 2.901 1.00 98.31 179 ALA A C 1
ATOM 1361 O O . ALA A 1 179 ? -1.511 -0.664 3.766 1.00 98.31 179 ALA A O 1
ATOM 1362 N N . GLU A 1 180 ? -0.786 -1.825 2.000 1.00 98.12 180 GLU A N 1
ATOM 1363 C CA . GLU A 1 180 ? 0.539 -1.206 1.963 1.00 98.12 180 GLU A CA 1
ATOM 1364 C C . GLU A 1 180 ? 0.444 0.286 1.635 1.00 98.12 180 GLU A C 1
ATOM 1366 O O . GLU A 1 180 ? 1.013 1.113 2.350 1.00 98.12 180 GLU A O 1
ATOM 1371 N N . LEU A 1 181 ? -0.345 0.658 0.623 1.00 98.44 181 LEU A N 1
ATOM 1372 C CA . LEU A 1 181 ? -0.543 2.062 0.274 1.00 98.44 181 LEU A CA 1
ATOM 1373 C C . LEU A 1 181 ? -1.178 2.844 1.429 1.00 98.44 181 LEU A C 1
ATOM 1375 O O . LEU A 1 181 ? -0.696 3.923 1.765 1.00 98.44 181 LEU A O 1
ATOM 1379 N N . GLY A 1 182 ? -2.192 2.286 2.097 1.00 98.06 182 GLY A N 1
ATOM 1380 C CA . GLY A 1 182 ? -2.781 2.896 3.288 1.00 98.06 182 GLY A CA 1
ATOM 1381 C C . GLY A 1 182 ? -1.745 3.111 4.394 1.00 98.06 182 GLY A C 1
ATOM 1382 O O . GLY A 1 182 ? -1.619 4.217 4.916 1.00 98.06 182 GLY A O 1
ATOM 1383 N N . TYR A 1 183 ? -0.932 2.097 4.696 1.00 97.81 183 TYR A N 1
ATOM 1384 C CA . TYR A 1 183 ? 0.149 2.201 5.680 1.00 97.81 183 TYR A CA 1
ATOM 1385 C C . TYR A 1 183 ? 1.158 3.309 5.334 1.00 97.81 183 TYR A C 1
ATOM 1387 O O . TYR A 1 183 ? 1.565 4.083 6.204 1.00 97.81 183 TYR A O 1
ATOM 1395 N N . LEU A 1 184 ? 1.539 3.433 4.061 1.00 97.06 184 LEU A N 1
ATOM 1396 C CA . LEU A 1 184 ? 2.453 4.482 3.606 1.00 97.06 184 LEU A CA 1
ATOM 1397 C C . LEU A 1 184 ? 1.818 5.879 3.667 1.00 97.06 184 LEU A C 1
ATOM 1399 O O . LEU A 1 184 ? 2.513 6.827 4.033 1.00 97.06 184 LEU A O 1
ATOM 1403 N N . LYS A 1 185 ? 0.516 6.016 3.387 1.00 96.94 185 LYS A N 1
ATOM 1404 C CA . LYS A 1 185 ? -0.217 7.286 3.540 1.00 96.94 185 LYS A CA 1
ATOM 1405 C C . LYS A 1 185 ? -0.275 7.736 5.001 1.00 96.94 185 LYS A C 1
ATOM 1407 O O . LYS A 1 185 ? 0.011 8.896 5.284 1.00 96.94 185 LYS A O 1
ATOM 1412 N N . GLU A 1 186 ? -0.492 6.818 5.946 1.00 95.81 186 GLU A N 1
ATOM 1413 C CA . GLU A 1 186 ? -0.377 7.123 7.384 1.00 95.81 186 GLU A CA 1
ATOM 1414 C C . GLU A 1 186 ? 1.032 7.618 7.734 1.00 95.81 186 GLU A C 1
ATOM 1416 O O . GLU A 1 186 ? 1.199 8.613 8.442 1.00 95.81 186 GLU A O 1
ATOM 1421 N N . LYS A 1 187 ? 2.063 6.976 7.169 1.00 94.25 187 LYS A N 1
ATOM 1422 C CA . LYS A 1 187 ? 3.459 7.396 7.341 1.00 94.25 187 LYS A CA 1
ATOM 1423 C C . LYS A 1 187 ? 3.718 8.809 6.804 1.00 94.25 187 LYS A C 1
ATOM 1425 O O . LYS A 1 187 ? 4.534 9.532 7.372 1.00 94.25 187 LYS A O 1
ATOM 1430 N N . GLN A 1 188 ? 3.032 9.198 5.731 1.00 94.31 188 GLN A N 1
ATOM 1431 C CA . GLN A 1 188 ? 3.062 10.541 5.140 1.00 94.31 188 GLN A CA 1
ATOM 1432 C C . GLN A 1 188 ? 2.173 11.554 5.884 1.00 94.31 188 GLN A C 1
ATOM 1434 O O . GLN A 1 188 ? 2.186 12.732 5.543 1.00 94.31 188 GLN A O 1
ATOM 1439 N N . GLY A 1 189 ? 1.432 11.127 6.912 1.00 94.62 189 GLY A N 1
ATOM 1440 C CA . GLY A 1 189 ? 0.543 11.993 7.684 1.00 94.62 189 GLY A CA 1
ATOM 1441 C C . GLY A 1 189 ? -0.842 12.194 7.065 1.00 94.62 189 GLY A C 1
ATOM 1442 O O . GLY A 1 189 ? -1.520 13.145 7.444 1.00 94.62 189 GLY A O 1
ATOM 1443 N N . ASP A 1 190 ? -1.266 11.306 6.163 1.00 95.62 190 ASP A N 1
ATOM 1444 C CA . ASP A 1 190 ? -2.582 11.319 5.516 1.00 95.62 190 ASP A CA 1
ATOM 1445 C C . ASP A 1 190 ? -3.462 10.144 6.003 1.00 95.62 190 ASP A C 1
ATOM 1447 O O . ASP A 1 190 ? -3.581 9.109 5.332 1.00 95.62 190 ASP A O 1
ATOM 1451 N N . PRO A 1 191 ? -4.082 10.269 7.193 1.00 94.81 191 PRO A N 1
ATOM 1452 C CA . PRO A 1 191 ? -4.951 9.230 7.735 1.00 94.81 191 PRO A CA 1
ATOM 1453 C C . PRO A 1 191 ? -6.250 9.075 6.932 1.00 94.81 191 PRO A C 1
ATOM 1455 O O . PRO A 1 191 ? -6.842 8.001 6.949 1.00 94.81 191 PRO A O 1
ATOM 1458 N N . ALA A 1 192 ? -6.695 10.104 6.202 1.00 94.88 192 ALA A N 1
ATOM 1459 C CA . ALA A 1 192 ? -7.909 10.032 5.391 1.00 94.88 192 ALA A CA 1
ATOM 1460 C C . ALA A 1 192 ? -7.709 9.115 4.173 1.00 94.88 192 ALA A C 1
ATOM 1462 O O . ALA A 1 192 ? -8.527 8.227 3.926 1.00 94.88 192 ALA A O 1
ATOM 1463 N N . ALA A 1 193 ? -6.591 9.258 3.454 1.00 95.75 193 ALA A N 1
ATOM 1464 C CA . ALA A 1 193 ? -6.233 8.323 2.388 1.00 95.75 193 ALA A CA 1
ATOM 1465 C C . ALA A 1 193 ? -5.971 6.909 2.934 1.00 95.75 193 ALA A C 1
ATOM 1467 O O . ALA A 1 193 ? -6.339 5.914 2.303 1.00 95.75 193 ALA A O 1
ATOM 1468 N N . ARG A 1 194 ? -5.397 6.795 4.140 1.00 97.31 194 ARG A N 1
ATOM 1469 C CA . ARG A 1 194 ? -5.237 5.503 4.822 1.00 97.31 194 ARG A CA 1
ATOM 1470 C C . ARG A 1 194 ? -6.579 4.834 5.137 1.00 97.31 194 ARG A C 1
ATOM 1472 O O . ARG A 1 194 ? -6.718 3.636 4.889 1.00 97.31 194 ARG A O 1
ATOM 1479 N N . ASP A 1 195 ? -7.561 5.572 5.665 1.00 97.44 195 ASP A N 1
ATOM 1480 C CA . ASP A 1 195 ? -8.938 5.100 5.891 1.00 97.44 195 ASP A CA 1
ATOM 1481 C C . ASP A 1 195 ? -9.521 4.507 4.597 1.00 97.44 195 ASP A C 1
ATOM 1483 O O . ASP A 1 195 ? -9.960 3.355 4.599 1.00 97.44 195 ASP A O 1
ATOM 1487 N N . GLN A 1 196 ? -9.447 5.246 3.487 1.00 97.31 196 GLN A N 1
ATOM 1488 C CA . GLN A 1 196 ? -9.980 4.810 2.192 1.00 97.31 196 GLN A CA 1
ATOM 1489 C C . GLN A 1 196 ? -9.342 3.502 1.716 1.00 97.31 196 GLN A C 1
ATOM 1491 O O . GLN A 1 196 ? -10.049 2.548 1.394 1.00 97.31 196 GLN A O 1
ATOM 1496 N N . HIS A 1 197 ? -8.011 3.414 1.714 1.00 98.25 197 HIS A N 1
ATOM 1497 C CA . HIS A 1 197 ? -7.331 2.217 1.226 1.00 98.25 197 HIS A CA 1
ATOM 1498 C C . HIS A 1 197 ? -7.554 0.985 2.109 1.00 98.25 197 HIS A C 1
ATOM 1500 O O . HIS A 1 197 ? -7.705 -0.114 1.587 1.00 98.25 197 HIS A O 1
ATOM 1506 N N . PHE A 1 198 ? -7.659 1.135 3.428 1.00 98.31 198 PHE A N 1
ATOM 1507 C CA . PHE A 1 198 ? -7.977 0.003 4.305 1.00 98.31 198 PHE A CA 1
ATOM 1508 C C . PHE A 1 198 ? -9.384 -0.551 4.070 1.00 98.31 198 PHE A C 1
ATOM 1510 O O . PHE A 1 198 ? -9.572 -1.768 4.077 1.00 98.31 198 PHE A O 1
ATOM 1517 N N . VAL A 1 199 ? -10.362 0.320 3.811 1.00 98.06 199 VAL A N 1
ATOM 1518 C CA . VAL A 1 199 ? -11.718 -0.112 3.441 1.00 98.06 199 VAL A CA 1
ATOM 1519 C C . VAL A 1 199 ? -11.715 -0.819 2.085 1.00 98.06 199 VAL A C 1
ATOM 1521 O O . VAL A 1 199 ? -12.352 -1.862 1.950 1.00 98.06 199 VAL A O 1
ATOM 1524 N N . LEU A 1 200 ? -10.962 -0.307 1.103 1.00 97.50 200 LEU A N 1
ATOM 1525 C CA . LEU A 1 200 ? -10.804 -0.951 -0.206 1.00 97.50 200 LEU A CA 1
ATOM 1526 C C . LEU A 1 200 ? -10.158 -2.339 -0.098 1.00 97.50 200 LEU A C 1
ATOM 1528 O O . LEU A 1 200 ? -10.646 -3.283 -0.717 1.00 97.50 200 LEU A O 1
ATOM 1532 N N . GLU A 1 201 ? -9.100 -2.478 0.707 1.00 98.25 201 GLU A N 1
ATOM 1533 C CA . GLU A 1 201 ? -8.427 -3.761 0.923 1.00 98.25 201 GLU A CA 1
ATOM 1534 C C . GLU A 1 201 ? -9.401 -4.802 1.478 1.00 98.25 201 GLU A C 1
ATOM 1536 O O . GLU A 1 201 ? -9.543 -5.861 0.880 1.00 98.25 201 GLU A O 1
ATOM 1541 N N . VAL A 1 202 ? -10.103 -4.508 2.578 1.00 98.06 202 VAL A N 1
ATOM 1542 C CA . VAL A 1 202 ? -11.023 -5.479 3.198 1.00 98.06 202 VAL A CA 1
ATOM 1543 C C . VAL A 1 202 ? -12.261 -5.716 2.334 1.00 98.06 202 VAL A C 1
ATOM 1545 O O . VAL A 1 202 ? -12.792 -6.825 2.311 1.00 98.06 202 VAL A O 1
ATOM 1548 N N . GLY A 1 203 ? -12.712 -4.700 1.594 1.00 96.81 203 GLY A N 1
ATOM 1549 C CA . GLY A 1 203 ? -13.813 -4.828 0.641 1.00 96.81 203 GLY A CA 1
ATOM 1550 C C . GLY A 1 203 ? -13.483 -5.781 -0.508 1.00 96.81 203 GLY A C 1
ATOM 1551 O O . GLY A 1 203 ? -14.325 -6.588 -0.901 1.00 96.81 203 GLY A O 1
ATOM 1552 N N . LEU A 1 204 ? -12.250 -5.733 -1.020 1.00 95.62 204 LEU A N 1
ATOM 1553 C CA . LEU A 1 204 ? -11.775 -6.699 -2.005 1.00 95.62 204 LEU A CA 1
ATOM 1554 C C . LEU A 1 204 ? -11.498 -8.049 -1.333 1.00 95.62 204 LEU A C 1
ATOM 1556 O O . LEU A 1 204 ? -12.042 -9.069 -1.764 1.00 95.62 204 LEU A O 1
ATOM 1560 N N . TYR A 1 205 ? -10.667 -8.056 -0.295 1.00 97.06 205 TYR A N 1
ATOM 1561 C CA . TYR A 1 205 ? -10.081 -9.209 0.392 1.00 97.06 205 TYR A CA 1
ATOM 1562 C C . TYR A 1 205 ? -10.543 -9.273 1.864 1.00 97.06 205 TYR A C 1
ATOM 1564 O O . TYR A 1 205 ? -9.802 -8.842 2.753 1.00 97.06 205 TYR A O 1
ATOM 1572 N N . PRO A 1 206 ? -11.737 -9.813 2.180 1.00 96.94 206 PRO A N 1
ATOM 1573 C CA . PRO A 1 206 ? -12.241 -9.903 3.556 1.00 96.94 206 PRO A CA 1
ATOM 1574 C C . PRO A 1 206 ? -11.312 -10.655 4.518 1.00 96.94 206 PRO A C 1
ATOM 1576 O O . PRO A 1 206 ? -11.277 -10.368 5.714 1.00 96.94 206 PRO A O 1
ATOM 1579 N N . GLU A 1 207 ? -10.524 -11.598 4.003 1.00 97.06 207 GLU A N 1
ATOM 1580 C CA . GLU A 1 207 ? -9.519 -12.350 4.752 1.00 97.06 207 GLU A CA 1
ATOM 1581 C C . GLU A 1 207 ? -8.394 -11.468 5.317 1.00 97.06 207 GLU A C 1
ATOM 1583 O O . GLU A 1 207 ? -7.775 -11.819 6.321 1.00 97.06 207 GLU A O 1
ATOM 1588 N N . SER A 1 208 ? -8.151 -10.300 4.715 1.00 97.56 208 SER A N 1
ATOM 1589 C CA . SER A 1 208 ? -7.141 -9.339 5.171 1.00 97.56 208 SER A CA 1
ATOM 1590 C C . SER A 1 208 ? -7.574 -8.558 6.416 1.00 97.56 208 SER A C 1
ATOM 1592 O O . SER A 1 208 ? -6.750 -7.866 7.016 1.00 97.56 208 SER A O 1
ATOM 1594 N N . ARG A 1 209 ? -8.841 -8.667 6.847 1.00 97.31 209 ARG A N 1
ATOM 1595 C CA . ARG A 1 209 ? -9.411 -7.839 7.921 1.00 97.31 209 ARG A CA 1
ATOM 1596 C C . ARG A 1 209 ? -8.560 -7.844 9.190 1.00 97.31 209 ARG A C 1
ATOM 1598 O O . ARG A 1 209 ? -8.199 -6.784 9.689 1.00 97.31 209 ARG A O 1
ATOM 1605 N N . VAL A 1 210 ? -8.165 -9.025 9.665 1.00 97.19 210 VAL A N 1
ATOM 1606 C CA . VAL A 1 210 ? -7.340 -9.168 10.880 1.00 97.19 210 VAL A CA 1
ATOM 1607 C C . VAL A 1 210 ? -5.975 -8.486 10.725 1.00 97.19 210 VAL A C 1
ATOM 1609 O O . VAL A 1 210 ? -5.403 -7.999 11.699 1.00 97.19 210 VAL A O 1
ATOM 1612 N N . PHE A 1 211 ? -5.422 -8.449 9.512 1.00 97.31 211 PHE A N 1
ATOM 1613 C CA . PHE A 1 211 ? -4.174 -7.745 9.234 1.00 97.31 211 PHE A CA 1
ATOM 1614 C C . PHE A 1 211 ? -4.373 -6.224 9.265 1.00 97.31 211 PHE A C 1
ATOM 1616 O O . PHE A 1 211 ? -3.637 -5.532 9.966 1.00 97.31 211 PHE A O 1
ATOM 1623 N N . VAL A 1 212 ? -5.404 -5.712 8.592 1.00 98.00 212 VAL A N 1
ATOM 1624 C CA . VAL A 1 212 ? -5.739 -4.279 8.572 1.00 98.00 212 VAL A CA 1
ATOM 1625 C C . VAL A 1 212 ? -6.046 -3.746 9.975 1.00 98.00 212 VAL A C 1
ATOM 1627 O O . VAL A 1 212 ? -5.524 -2.702 10.365 1.00 98.00 212 VAL A O 1
ATOM 1630 N N . GLU A 1 213 ? -6.804 -4.491 10.782 1.00 97.25 213 GLU A N 1
ATOM 1631 C CA . GLU A 1 213 ? -7.073 -4.150 12.186 1.00 97.25 213 GLU A CA 1
ATOM 1632 C C . GLU A 1 213 ? -5.774 -3.992 12.997 1.00 97.25 213 GLU A C 1
ATOM 1634 O O . GLU A 1 213 ? -5.631 -3.048 13.778 1.00 97.25 213 GLU A O 1
ATOM 1639 N N . LYS A 1 214 ? -4.775 -4.857 12.776 1.00 96.88 214 LYS A N 1
ATOM 1640 C CA . LYS A 1 214 ? -3.460 -4.738 13.430 1.00 96.88 214 LYS A CA 1
ATOM 1641 C C . LYS A 1 214 ? -2.689 -3.498 12.980 1.00 96.88 214 LYS A C 1
ATOM 1643 O O . LYS A 1 214 ? -2.063 -2.858 13.825 1.00 96.88 214 LYS A O 1
ATOM 1648 N N . LEU A 1 215 ? -2.743 -3.143 11.693 1.00 96.56 215 LEU A N 1
ATOM 1649 C CA . LEU A 1 215 ? -2.117 -1.916 11.178 1.00 96.56 215 LEU A CA 1
ATOM 1650 C C . LEU A 1 215 ? -2.741 -0.664 11.806 1.00 96.56 215 LEU A C 1
ATOM 1652 O O . LEU A 1 215 ? -2.034 0.271 12.168 1.00 96.56 215 LEU A O 1
ATOM 1656 N N . ILE A 1 216 ? -4.060 -0.672 11.997 1.00 95.50 216 ILE A N 1
ATOM 1657 C CA . ILE A 1 216 ? -4.803 0.403 12.667 1.00 95.50 216 ILE A CA 1
ATOM 1658 C C . ILE A 1 216 ? -4.444 0.498 14.156 1.00 95.50 216 ILE A C 1
ATOM 1660 O O . ILE A 1 216 ? -4.390 1.592 14.723 1.00 95.50 216 ILE A O 1
ATOM 1664 N N . ALA A 1 217 ? -4.217 -0.643 14.808 1.00 95.12 217 ALA A N 1
ATOM 1665 C CA . ALA A 1 217 ? -3.785 -0.692 16.200 1.00 95.12 217 ALA A CA 1
ATOM 1666 C C . ALA A 1 217 ? -2.325 -0.246 16.379 1.00 95.12 217 ALA A C 1
ATOM 1668 O O . ALA A 1 217 ? -1.989 0.321 17.417 1.00 95.12 217 ALA A O 1
ATOM 1669 N N . THR A 1 218 ? -1.480 -0.482 15.371 1.00 94.38 218 THR A N 1
ATOM 1670 C CA . THR A 1 218 ? -0.029 -0.251 15.415 1.00 94.38 218 THR A CA 1
ATOM 1671 C C . THR A 1 218 ? 0.417 0.646 14.252 1.00 94.38 218 THR A C 1
ATOM 1673 O O . THR A 1 218 ? 1.039 0.163 13.300 1.00 94.38 218 THR A O 1
ATOM 1676 N N . PRO A 1 219 ? 0.097 1.953 14.290 1.00 90.50 219 PRO A N 1
ATOM 1677 C CA . PRO A 1 219 ? 0.436 2.860 13.202 1.00 90.50 219 PRO A CA 1
ATOM 1678 C C . PRO A 1 219 ? 1.959 3.064 13.080 1.00 90.50 219 PRO A C 1
ATOM 1680 O O . PRO A 1 219 ? 2.683 3.009 14.081 1.00 90.50 219 PRO A O 1
ATOM 1683 N N . PRO A 1 220 ? 2.473 3.318 11.863 1.00 91.56 220 PRO A N 1
ATOM 1684 C CA . PRO A 1 220 ? 3.882 3.615 11.651 1.00 91.56 220 PRO A CA 1
ATOM 1685 C C . PRO A 1 220 ? 4.322 4.925 12.308 1.00 91.56 220 PRO A C 1
ATOM 1687 O O . PRO A 1 220 ? 3.542 5.855 12.505 1.00 91.56 220 PRO A O 1
ATOM 1690 N N . LYS A 1 221 ? 5.636 5.047 12.527 1.00 89.75 221 LYS A N 1
ATOM 1691 C CA . LYS A 1 221 ? 6.258 6.352 12.778 1.00 89.75 221 LYS A CA 1
ATOM 1692 C C . LYS A 1 221 ? 6.136 7.224 11.529 1.00 89.75 221 LYS A C 1
ATOM 1694 O O . LYS A 1 221 ? 6.512 6.786 10.438 1.00 89.75 221 LYS A O 1
ATOM 1699 N N . LYS A 1 222 ? 5.645 8.451 11.706 1.00 88.38 222 LYS A N 1
ATOM 1700 C CA . LYS A 1 222 ? 5.511 9.436 10.629 1.00 88.38 222 LYS A CA 1
ATOM 1701 C C . LYS A 1 222 ? 6.882 9.825 10.083 1.00 88.38 222 LYS A C 1
ATOM 1703 O O . LYS A 1 222 ? 7.871 9.835 10.813 1.00 88.38 222 LYS A O 1
ATOM 1708 N N . VAL A 1 223 ? 6.938 10.121 8.791 1.00 83.69 223 VAL A N 1
ATOM 1709 C CA . VAL A 1 223 ? 8.127 10.705 8.172 1.00 83.69 223 VAL A CA 1
ATOM 1710 C C . VAL A 1 223 ? 8.187 12.176 8.582 1.00 83.69 223 VAL A C 1
ATOM 1712 O O . VAL A 1 223 ? 7.325 12.955 8.188 1.00 83.69 223 VAL A O 1
ATOM 1715 N N . GLU A 1 224 ? 9.174 12.549 9.395 1.00 68.88 224 GLU A N 1
ATOM 1716 C CA . GLU A 1 224 ? 9.375 13.943 9.810 1.00 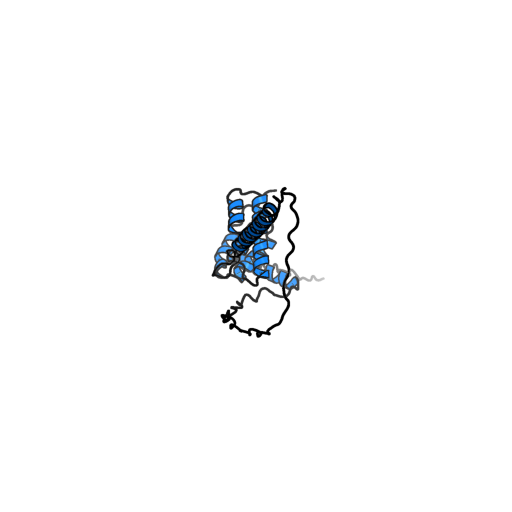68.88 224 GLU A CA 1
ATOM 1717 C C . GLU A 1 224 ? 9.883 14.807 8.634 1.00 68.88 224 GLU A C 1
ATOM 1719 O O . GLU A 1 224 ? 10.615 14.290 7.776 1.00 68.88 224 GLU A O 1
ATOM 1724 N N 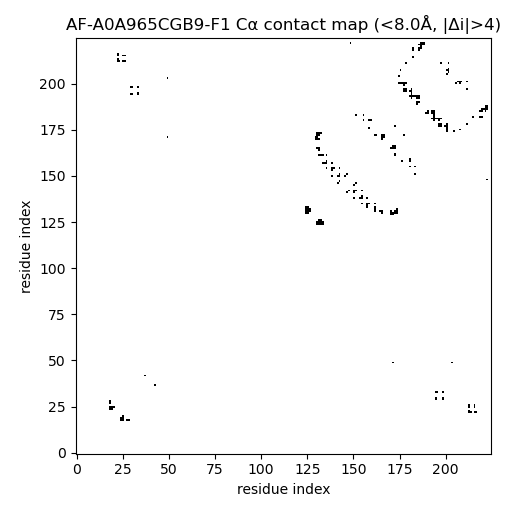. PRO A 1 225 ? 9.454 16.084 8.534 1.00 57.69 225 PRO A N 1
ATOM 1725 C CA . PRO A 1 225 ? 9.790 16.996 7.437 1.00 57.69 225 PRO A CA 1
ATOM 1726 C C . PRO A 1 225 ? 11.277 17.344 7.336 1.00 57.69 225 PRO A C 1
ATOM 1728 O O . PRO A 1 225 ? 12.036 17.116 8.296 1.00 57.69 225 PRO A O 1
#

Radius of gyration: 36.12 Å; Cα contacts (8 Å, |Δi|>4): 137; chains: 1; bounding box: 84×58×133 Å

Solvent-accessible surface area (backbone atoms only — not comparable to full-atom values): 14240 Å² total; per-residue (Å²): 136,80,87,84,89,80,87,79,87,80,79,88,70,84,76,74,80,64,52,82,76,40,44,62,35,51,46,54,52,45,46,53,51,53,54,50,52,46,63,73,65,70,61,80,83,74,84,74,70,82,68,76,82,76,72,78,78,74,83,79,79,84,85,80,90,83,87,83,86,87,85,80,90,84,81,89,82,90,87,82,88,83,89,78,90,83,79,88,84,80,91,79,86,84,92,66,67,70,60,59,60,50,50,55,49,51,51,49,51,49,50,51,54,52,53,50,57,58,55,61,71,62,69,74,33,53,47,97,89,53,29,52,50,72,61,48,70,62,34,49,48,47,20,71,75,50,79,44,74,64,33,46,52,53,29,53,52,48,54,53,50,34,45,52,51,13,55,76,69,75,33,59,66,49,89,61,52,35,45,50,50,13,53,51,29,39,19,71,70,35,57,68,60,18,49,50,24,43,46,50,32,31,70,75,39,62,86,46,40,73,58,51,26,48,46,72,68,56,67,68,78,61,69,78,133

Mean predicted aligned error: 17.57 Å